Protein AF-A0AAU8N987-F1 (afdb_monomer_lite)

Foldseek 3Di:
DPDDFDDDCCVQQPPPDLQSVLLVVLVVLLVVLVVLVVVQVVQDPDVVSCLQPVLLSVLVLLLSLLVLLVSLVVSVVDPNSVVLLVVDPPVLVVLSVVSVLCPCPHVVVLLSQLSVLSNVCNPDPADPPDPLLVVLCVVCVPPDWDDDPPDPDGRVVSSSSSSSNVVSNDDPVQVPVPDDDVPVVSVVVSVVSSVSSSVSSVVSSVVSCVVPGD

Sequence (214 aa):
MMDYALIRMNEVFPHDSDVAKWIVGLAIVHNDFVFLKRKLFKTSDDISDWIFETTSVLKILTASLREAIFYLEESEKLEEVRIYINSLPQYMIQKYEILKQLFRSGEKAELLQRLSNTRNITYHYTKPQRKELSEALEASSNEVLAYEENNQKFFFAEHIKNTILLRSLFSPNELKLEKELPIEELIMSIRESIEILIDFSSEVSKHYLKAFCK

Structure (mmCIF, N/CA/C/O backbone):
data_AF-A0AAU8N987-F1
#
_entry.id   AF-A0AAU8N987-F1
#
loop_
_atom_site.group_PDB
_atom_site.id
_atom_site.type_symbol
_atom_site.label_atom_id
_atom_site.label_alt_id
_atom_site.label_comp_id
_atom_site.label_asym_id
_atom_site.label_entity_id
_atom_site.label_seq_id
_atom_site.pdbx_PDB_ins_code
_atom_site.Cartn_x
_atom_site.Cartn_y
_atom_site.Cartn_z
_atom_site.occupancy
_atom_site.B_iso_or_equiv
_atom_site.auth_seq_id
_atom_site.auth_comp_id
_atom_site.auth_asym_id
_atom_site.auth_atom_id
_atom_site.pdbx_PDB_model_num
ATOM 1 N N . MET A 1 1 ? 5.421 -15.734 27.621 1.00 39.84 1 MET A N 1
ATOM 2 C CA . MET A 1 1 ? 4.143 -16.473 27.604 1.00 39.84 1 MET A CA 1
ATOM 3 C C . MET A 1 1 ? 3.246 -15.747 26.619 1.00 39.84 1 MET A C 1
ATOM 5 O O . MET A 1 1 ? 3.135 -14.538 26.748 1.00 39.84 1 MET A O 1
ATOM 9 N N . M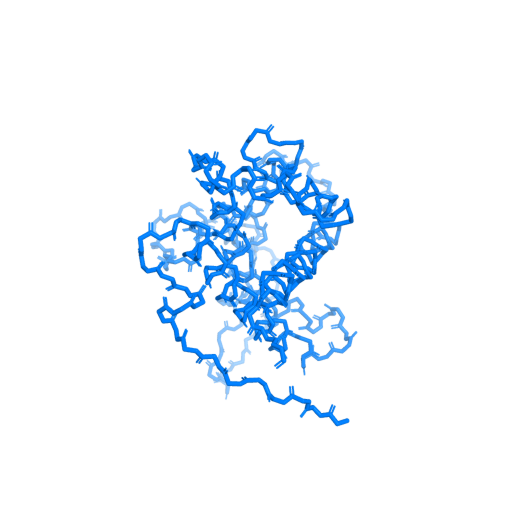ET A 1 2 ? 2.747 -16.414 25.574 1.00 45.31 2 MET A N 1
ATOM 10 C CA . MET A 1 2 ? 1.701 -15.825 24.728 1.00 45.31 2 MET A CA 1
ATOM 11 C C . MET A 1 2 ? 0.373 -16.101 25.421 1.00 45.31 2 MET A C 1
ATOM 13 O O . MET A 1 2 ? -0.059 -17.251 25.459 1.00 45.31 2 MET A O 1
ATOM 17 N N . ASP A 1 3 ? -0.221 -15.059 25.990 1.00 64.00 3 ASP A N 1
ATOM 18 C CA . ASP A 1 3 ? -1.569 -15.122 26.539 1.00 64.00 3 ASP A CA 1
ATOM 19 C C . ASP A 1 3 ? -2.545 -15.098 25.361 1.00 64.00 3 ASP A C 1
ATOM 21 O O . ASP A 1 3 ? -2.652 -14.115 24.624 1.00 64.00 3 ASP A O 1
ATOM 25 N N . TYR A 1 4 ? -3.190 -16.235 25.116 1.00 72.06 4 TYR A N 1
ATOM 26 C CA . TYR A 1 4 ? -4.226 -16.349 24.100 1.00 72.06 4 TYR A CA 1
ATOM 27 C C . TYR A 1 4 ? -5.549 -15.868 24.696 1.00 72.06 4 TYR A C 1
ATOM 29 O O . TYR A 1 4 ? -5.981 -16.381 25.726 1.00 72.06 4 TYR A O 1
ATOM 37 N N . ALA A 1 5 ? -6.209 -14.924 24.028 1.00 78.56 5 ALA A N 1
ATOM 38 C CA . ALA A 1 5 ? -7.578 -14.529 24.340 1.00 78.56 5 ALA A CA 1
ATOM 39 C C . ALA A 1 5 ? -8.537 -15.183 23.339 1.00 78.56 5 ALA A C 1
ATOM 41 O O . ALA A 1 5 ? -8.297 -15.162 22.129 1.00 78.56 5 ALA A O 1
ATOM 42 N N . LEU A 1 6 ? -9.624 -15.770 23.839 1.00 83.12 6 LEU A N 1
ATOM 43 C CA . LEU A 1 6 ? -10.700 -16.281 22.994 1.00 83.12 6 LEU A CA 1
ATOM 44 C C . LEU A 1 6 ? -11.692 -15.150 22.726 1.00 83.12 6 LEU A C 1
ATOM 46 O O . LEU A 1 6 ? -12.250 -14.583 23.660 1.00 83.12 6 LEU A O 1
ATOM 50 N N . ILE A 1 7 ? -11.924 -14.854 21.450 1.00 87.44 7 ILE A N 1
ATOM 51 C CA . ILE A 1 7 ? -12.888 -13.842 21.011 1.00 87.44 7 ILE A CA 1
ATOM 52 C C . ILE A 1 7 ? -14.009 -14.489 20.201 1.00 87.44 7 ILE A C 1
ATOM 54 O O . ILE A 1 7 ? -13.778 -15.434 19.442 1.00 87.44 7 ILE A O 1
ATOM 58 N N . ARG A 1 8 ? -15.232 -13.963 20.318 1.00 88.69 8 ARG A N 1
ATOM 59 C CA . ARG A 1 8 ? -16.336 -14.321 19.422 1.00 88.69 8 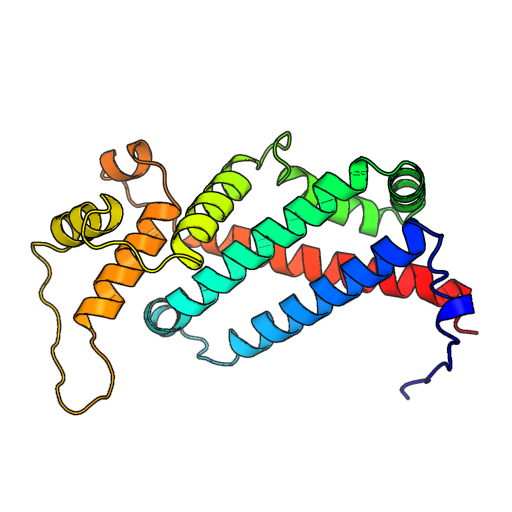ARG A CA 1
ATOM 60 C C . ARG A 1 8 ? -16.431 -13.292 18.300 1.00 88.69 8 ARG A C 1
ATOM 62 O O . ARG A 1 8 ? -16.618 -12.109 18.561 1.00 88.69 8 ARG A O 1
ATOM 69 N N . MET A 1 9 ? -16.371 -13.752 17.048 1.00 91.38 9 MET A N 1
ATOM 70 C CA . MET A 1 9 ? -16.331 -12.867 15.874 1.00 91.38 9 MET A CA 1
ATOM 71 C C . MET A 1 9 ? -17.459 -11.835 15.845 1.00 91.38 9 MET A C 1
ATOM 73 O O . MET A 1 9 ? -17.176 -10.674 15.630 1.00 91.38 9 MET A O 1
ATOM 77 N N . ASN A 1 10 ? -18.711 -12.214 16.112 1.00 90.81 10 ASN A N 1
ATOM 78 C CA . ASN A 1 10 ? -19.823 -11.255 16.076 1.00 90.81 10 ASN A CA 1
ATOM 79 C C . ASN A 1 10 ? -19.835 -10.272 17.264 1.00 90.81 10 ASN A C 1
ATOM 81 O O . ASN A 1 10 ? -20.468 -9.230 17.176 1.00 90.81 10 ASN A O 1
ATOM 85 N N . GLU A 1 11 ? -19.175 -10.604 18.377 1.00 91.25 11 GLU A N 1
ATOM 86 C CA . GLU A 1 11 ? -19.078 -9.705 19.539 1.00 91.25 11 GLU A CA 1
ATOM 87 C C . GLU A 1 11 ? -18.005 -8.636 19.324 1.00 91.25 11 GLU A C 1
ATOM 89 O O . GLU A 1 11 ? -18.165 -7.502 19.761 1.00 91.25 11 GLU A O 1
ATOM 94 N N . VAL A 1 12 ? -16.920 -9.003 18.640 1.00 93.62 12 VAL A N 1
ATOM 95 C CA . VAL A 1 12 ? -15.779 -8.117 18.392 1.00 93.62 12 VAL A CA 1
ATOM 96 C C . VAL A 1 12 ? -15.876 -7.424 17.039 1.00 93.62 12 VAL A C 1
ATOM 98 O O . VAL A 1 12 ? -15.512 -6.266 16.921 1.00 93.62 12 VAL A O 1
ATOM 101 N N . PHE A 1 13 ? -16.376 -8.112 16.017 1.00 95.94 13 PHE A N 1
ATOM 102 C CA . PHE A 1 13 ? -16.481 -7.626 14.644 1.00 95.94 13 PHE A CA 1
ATOM 103 C C . PHE A 1 13 ? -17.914 -7.774 14.109 1.00 95.94 13 PHE A C 1
ATOM 105 O O . PHE A 1 13 ? -18.168 -8.597 13.221 1.00 95.94 13 PHE A O 1
ATOM 112 N N . PRO A 1 14 ? -18.880 -7.020 14.658 1.00 95.50 14 PRO A N 1
ATOM 113 C CA . PRO A 1 14 ? -20.252 -7.055 14.174 1.00 95.50 14 PRO A CA 1
ATOM 114 C C . PRO A 1 14 ? -20.321 -6.561 12.719 1.00 95.50 14 PRO A C 1
ATOM 116 O O . PRO A 1 14 ? -19.704 -5.564 12.342 1.00 95.50 14 PRO A O 1
ATOM 119 N N . HIS A 1 15 ? -21.048 -7.301 11.879 1.00 93.94 15 HIS A N 1
ATOM 120 C CA . HIS A 1 15 ? -21.071 -7.117 10.421 1.00 93.94 15 HIS A CA 1
ATOM 121 C C . HIS A 1 15 ? -21.727 -5.809 9.949 1.00 93.94 15 HIS A C 1
ATOM 123 O O . HIS A 1 15 ? -21.606 -5.458 8.778 1.00 93.94 15 HIS A O 1
ATOM 129 N N . ASP A 1 16 ? -22.443 -5.111 10.820 1.00 95.19 16 ASP A N 1
ATOM 130 C CA . ASP A 1 16 ? -23.092 -3.825 10.581 1.00 95.19 16 ASP A CA 1
ATOM 131 C C . ASP A 1 16 ? -22.219 -2.632 11.000 1.00 95.19 16 ASP A C 1
ATOM 133 O O . ASP A 1 16 ? -22.478 -1.523 10.549 1.00 95.19 16 ASP A O 1
ATOM 137 N N . SER A 1 17 ? -21.134 -2.850 11.753 1.00 97.19 17 SER A N 1
ATOM 138 C CA . SER A 1 17 ? -20.199 -1.787 12.142 1.00 97.19 17 SER A CA 1
ATOM 139 C C . SER A 1 17 ? -19.152 -1.520 11.062 1.00 97.19 17 SER A C 1
ATOM 141 O O . SER A 1 17 ? -18.372 -2.402 10.688 1.00 97.19 17 SER A O 1
ATOM 143 N N . ASP A 1 18 ? -19.077 -0.274 10.596 1.00 97.50 18 ASP A N 1
ATOM 144 C CA . ASP A 1 18 ? -18.078 0.131 9.606 1.00 97.50 18 ASP A CA 1
ATOM 145 C C . ASP A 1 18 ? -16.667 0.167 10.198 1.00 97.50 18 ASP A C 1
ATOM 147 O O . ASP A 1 18 ? -15.718 -0.268 9.544 1.00 97.50 18 ASP A O 1
ATOM 151 N N . VAL A 1 19 ? -16.527 0.563 11.468 1.00 97.81 19 VAL A N 1
ATOM 152 C CA . VAL A 1 19 ? -15.250 0.471 12.197 1.00 97.81 19 VAL A CA 1
ATOM 153 C C . VAL A 1 19 ? -14.784 -0.982 12.292 1.00 97.81 19 VAL A C 1
ATOM 155 O O . VAL A 1 19 ? -13.626 -1.264 11.998 1.00 97.81 19 VAL A O 1
ATOM 158 N N . ALA A 1 20 ? -15.662 -1.930 12.634 1.00 97.19 20 ALA A N 1
ATOM 159 C CA . ALA A 1 20 ? -15.288 -3.343 12.708 1.00 97.19 20 ALA A CA 1
ATOM 160 C C . ALA A 1 20 ? -14.787 -3.890 11.363 1.00 97.19 20 ALA A C 1
ATOM 162 O O . ALA A 1 20 ? -13.721 -4.511 11.305 1.00 97.19 20 ALA A O 1
ATOM 163 N N . LYS A 1 21 ? -15.520 -3.628 10.270 1.00 97.31 21 LYS A N 1
ATOM 164 C CA . LYS A 1 21 ? -15.093 -3.997 8.908 1.00 97.31 21 LYS A CA 1
ATOM 165 C C . LYS A 1 21 ? -13.750 -3.360 8.570 1.00 97.31 21 LYS A C 1
ATOM 167 O O . LYS A 1 21 ? -12.886 -4.025 8.000 1.00 97.31 21 LYS A O 1
ATOM 172 N N . TRP A 1 22 ? -13.571 -2.096 8.952 1.00 98.12 22 TRP A N 1
ATOM 173 C CA . TRP A 1 22 ? -12.348 -1.358 8.689 1.00 98.12 22 TRP A CA 1
ATOM 174 C C . TRP A 1 22 ? -11.132 -1.973 9.395 1.00 98.12 22 TRP A C 1
ATOM 176 O O . TRP A 1 22 ? -10.098 -2.184 8.758 1.00 98.12 22 TRP A O 1
ATOM 186 N N . ILE A 1 23 ? -11.276 -2.349 10.671 1.00 97.94 23 ILE A N 1
ATOM 187 C CA . ILE A 1 23 ? -10.241 -3.054 11.443 1.00 97.94 23 ILE A CA 1
ATOM 188 C C . ILE A 1 23 ? -9.897 -4.402 10.805 1.00 97.94 23 ILE A C 1
ATOM 190 O O . ILE A 1 23 ? -8.720 -4.730 10.660 1.00 97.94 23 ILE A O 1
ATOM 194 N N . VAL A 1 24 ? -10.900 -5.178 10.382 1.00 97.12 24 VAL A N 1
ATOM 195 C CA . VAL A 1 24 ? -10.664 -6.451 9.681 1.00 97.12 24 VAL A CA 1
ATOM 196 C C . VAL A 1 24 ? -9.903 -6.219 8.373 1.00 97.12 24 VAL A C 1
ATOM 198 O O . VAL A 1 24 ? -8.944 -6.938 8.094 1.00 97.12 24 VAL A O 1
ATOM 201 N N . GLY A 1 25 ? -10.269 -5.198 7.596 1.00 97.06 25 GLY A N 1
ATOM 202 C CA . GLY A 1 25 ? -9.549 -4.843 6.373 1.00 97.06 25 GLY A CA 1
ATOM 203 C C . GLY A 1 25 ? -8.095 -4.437 6.635 1.00 97.06 25 GLY A C 1
ATOM 204 O O . GLY A 1 25 ? -7.202 -4.914 5.937 1.00 97.06 25 GLY A O 1
ATOM 205 N N . LEU A 1 26 ? -7.821 -3.661 7.691 1.00 97.62 26 LEU A N 1
ATOM 206 C CA . LEU A 1 26 ? -6.447 -3.363 8.118 1.00 97.62 26 LEU A CA 1
ATOM 207 C C . LEU A 1 26 ? -5.673 -4.625 8.514 1.00 97.62 26 LEU A C 1
ATOM 209 O O . LEU A 1 26 ? -4.501 -4.760 8.170 1.00 97.62 26 LEU A O 1
ATOM 213 N N . ALA A 1 27 ? -6.307 -5.569 9.210 1.00 96.69 27 ALA A N 1
ATOM 214 C CA . ALA A 1 27 ? -5.668 -6.828 9.583 1.00 96.69 27 ALA A CA 1
ATOM 215 C C . ALA A 1 27 ? -5.329 -7.699 8.356 1.00 96.69 27 ALA A C 1
ATOM 217 O O . ALA A 1 27 ? -4.277 -8.344 8.335 1.00 96.69 27 ALA A O 1
ATOM 218 N N . ILE A 1 28 ? -6.179 -7.691 7.321 1.00 96.12 28 ILE A N 1
ATOM 219 C CA . ILE A 1 28 ? -5.896 -8.338 6.029 1.00 96.12 28 ILE A CA 1
ATOM 220 C C . ILE A 1 28 ? -4.685 -7.674 5.368 1.00 96.12 28 ILE A C 1
ATOM 222 O O . ILE A 1 28 ? -3.707 -8.363 5.080 1.00 96.12 28 ILE A O 1
ATOM 226 N N . VAL A 1 29 ? -4.705 -6.342 5.224 1.00 94.19 29 VAL A N 1
ATOM 227 C CA . VAL A 1 29 ? -3.585 -5.558 4.673 1.00 94.19 29 VAL A CA 1
ATOM 228 C C . VAL A 1 29 ? -2.288 -5.877 5.419 1.00 94.19 29 VAL A C 1
ATOM 230 O O . VAL A 1 29 ? -1.285 -6.228 4.801 1.00 94.19 29 VAL A O 1
ATOM 233 N N . HIS A 1 30 ? -2.306 -5.834 6.752 1.00 96.06 30 HIS A N 1
ATOM 234 C CA . HIS A 1 30 ? -1.159 -6.188 7.583 1.00 96.06 30 HIS A CA 1
ATOM 235 C C . HIS A 1 30 ? -0.604 -7.576 7.240 1.00 96.06 30 HIS A C 1
ATOM 237 O O . HIS A 1 30 ? 0.600 -7.726 7.025 1.00 96.06 30 HIS A O 1
ATOM 243 N N . ASN A 1 31 ? -1.462 -8.598 7.196 1.00 93.94 31 ASN A N 1
ATOM 244 C CA . ASN A 1 31 ? -1.027 -9.972 6.956 1.00 93.94 31 ASN A CA 1
ATOM 245 C C . ASN A 1 31 ? -0.424 -10.145 5.561 1.00 93.94 31 ASN A C 1
ATOM 247 O O . ASN A 1 31 ? 0.625 -10.786 5.439 1.00 93.94 31 ASN A O 1
ATOM 251 N N . ASP A 1 32 ? -1.027 -9.528 4.546 1.00 91.31 32 ASP A N 1
ATOM 252 C CA . ASP A 1 32 ? -0.507 -9.534 3.181 1.00 91.31 32 ASP A CA 1
ATOM 253 C C . ASP A 1 32 ? 0.889 -8.910 3.133 1.00 91.31 32 ASP A C 1
ATOM 255 O O . ASP A 1 32 ? 1.832 -9.521 2.622 1.00 91.31 32 ASP A O 1
ATOM 259 N N . PHE A 1 33 ? 1.075 -7.737 3.742 1.00 90.81 33 PHE A N 1
ATOM 260 C CA . PHE A 1 33 ? 2.375 -7.070 3.747 1.00 90.81 33 PHE A CA 1
ATOM 261 C C . PHE A 1 33 ? 3.424 -7.781 4.593 1.00 90.81 33 PHE A C 1
ATOM 263 O O . PHE A 1 33 ? 4.576 -7.848 4.174 1.00 90.81 33 PHE A O 1
ATOM 270 N N . VAL A 1 34 ? 3.068 -8.369 5.737 1.00 90.38 34 VAL A N 1
ATOM 271 C CA . VAL A 1 34 ? 4.003 -9.194 6.520 1.00 90.38 34 VAL A CA 1
ATOM 272 C C . VAL A 1 34 ? 4.436 -10.425 5.724 1.00 90.38 34 VAL A C 1
ATOM 274 O O . VAL A 1 34 ? 5.613 -10.797 5.756 1.00 90.38 34 VAL A O 1
ATOM 277 N N . PHE A 1 35 ? 3.517 -11.057 4.993 1.00 85.88 35 PHE A N 1
ATOM 278 C CA . PHE A 1 35 ? 3.838 -12.193 4.136 1.00 85.88 35 PHE A CA 1
ATOM 279 C C . PHE A 1 35 ? 4.758 -11.787 2.979 1.00 85.88 35 PHE A C 1
ATOM 281 O O . PHE A 1 35 ? 5.811 -12.403 2.797 1.00 85.88 35 PHE A O 1
ATOM 288 N N . LEU A 1 36 ? 4.405 -10.727 2.246 1.00 80.31 36 LEU A N 1
ATOM 289 C CA . LEU A 1 36 ? 5.208 -10.195 1.143 1.00 80.31 36 LEU A CA 1
ATOM 290 C C . LEU A 1 36 ? 6.597 -9.770 1.634 1.00 80.31 36 LEU A C 1
ATOM 292 O O . LEU A 1 36 ? 7.599 -10.210 1.073 1.00 80.31 36 LEU A O 1
ATOM 296 N N . LYS A 1 37 ? 6.668 -9.030 2.751 1.00 78.62 37 LYS A N 1
ATOM 297 C CA . LYS A 1 37 ? 7.909 -8.641 3.441 1.00 78.62 37 LYS A CA 1
ATOM 298 C C . LYS A 1 37 ? 8.806 -9.856 3.698 1.00 78.62 37 LYS A C 1
ATOM 300 O O . LYS A 1 37 ? 9.972 -9.862 3.321 1.00 78.62 37 LYS A O 1
ATOM 305 N N . ARG A 1 38 ? 8.271 -10.930 4.282 1.00 76.62 38 ARG A N 1
ATOM 306 C CA . ARG A 1 38 ? 9.044 -12.155 4.572 1.00 76.62 38 ARG A CA 1
ATOM 307 C C . ARG A 1 38 ? 9.536 -12.888 3.326 1.00 76.62 38 ARG A C 1
ATOM 309 O O . ARG A 1 38 ? 10.544 -13.585 3.407 1.00 76.62 38 ARG A O 1
ATOM 316 N N . LYS A 1 39 ? 8.811 -12.792 2.212 1.00 68.31 39 LYS A N 1
ATOM 317 C CA . LYS A 1 39 ? 9.224 -13.379 0.931 1.00 68.31 39 LYS A CA 1
ATOM 318 C C . LYS A 1 39 ? 10.333 -12.567 0.256 1.00 68.31 39 LYS A C 1
ATOM 320 O O . LYS A 1 39 ? 11.143 -13.175 -0.424 1.00 68.31 39 LYS A O 1
ATOM 325 N N . LEU A 1 40 ? 10.396 -11.258 0.504 1.00 63.91 40 LEU A N 1
ATOM 326 C CA . LEU A 1 40 ? 11.423 -10.340 -0.010 1.00 63.91 40 LEU A CA 1
ATOM 327 C C . LEU A 1 40 ? 12.752 -10.435 0.735 1.00 63.91 40 LEU A C 1
ATOM 329 O O . LEU A 1 40 ? 13.793 -10.639 0.129 1.00 63.91 40 LEU A O 1
ATOM 333 N N . PHE A 1 41 ? 12.715 -10.331 2.064 1.00 58.25 41 PHE A N 1
ATOM 334 C CA . PHE A 1 41 ? 13.925 -10.274 2.895 1.00 58.25 41 PHE A CA 1
ATOM 335 C C . PHE A 1 41 ? 14.551 -11.655 3.170 1.00 58.25 41 PHE A C 1
ATOM 337 O O . PHE A 1 41 ? 15.439 -11.776 4.006 1.00 58.25 41 PHE A O 1
ATOM 344 N N . LYS A 1 42 ? 14.075 -12.720 2.508 1.00 52.84 42 LYS A N 1
ATOM 345 C CA . LYS A 1 42 ? 14.711 -14.051 2.532 1.00 52.84 42 LYS A CA 1
ATOM 346 C C . LYS A 1 42 ? 15.689 -14.276 1.375 1.00 52.84 42 LYS A C 1
ATOM 348 O O . LYS A 1 42 ? 16.372 -15.296 1.368 1.00 52.84 42 LYS A O 1
ATOM 353 N N . THR A 1 43 ? 15.757 -13.348 0.429 1.00 48.72 43 THR A N 1
ATOM 354 C CA . THR A 1 43 ? 16.634 -13.388 -0.743 1.00 48.72 43 THR A CA 1
ATOM 355 C C . THR A 1 43 ? 17.698 -12.309 -0.582 1.00 48.72 43 THR A C 1
ATOM 357 O O . THR A 1 43 ? 17.436 -11.165 -0.918 1.00 48.72 43 THR A O 1
ATOM 360 N N . SER A 1 44 ? 18.859 -12.706 -0.044 1.00 47.03 44 SER A N 1
ATOM 361 C CA . SER A 1 44 ? 20.141 -11.973 -0.033 1.00 47.03 44 SER A CA 1
ATOM 362 C C . SER A 1 44 ? 20.183 -10.604 0.685 1.00 47.03 44 SER A C 1
ATOM 364 O O . SER A 1 44 ? 19.281 -9.779 0.567 1.00 47.03 44 SER A O 1
ATOM 366 N N . ASP A 1 45 ? 21.270 -10.353 1.426 1.00 50.19 45 ASP A N 1
ATOM 367 C CA . ASP A 1 45 ? 21.610 -9.029 1.985 1.00 50.19 45 ASP A CA 1
ATOM 368 C C . ASP A 1 45 ? 22.244 -8.098 0.924 1.00 50.19 45 ASP A C 1
ATOM 370 O O . ASP A 1 45 ? 22.564 -6.945 1.216 1.00 50.19 45 ASP A O 1
ATOM 374 N N . ASP A 1 46 ? 22.432 -8.585 -0.309 1.00 49.94 46 ASP A N 1
ATOM 375 C CA . ASP A 1 46 ? 23.020 -7.836 -1.416 1.00 49.94 46 ASP A CA 1
ATOM 376 C C . ASP A 1 46 ? 21.933 -7.164 -2.281 1.00 49.94 46 ASP A C 1
ATOM 378 O O . ASP A 1 46 ? 21.073 -7.814 -2.883 1.00 49.94 46 ASP A O 1
ATOM 382 N N . ILE A 1 47 ? 21.986 -5.830 -2.363 1.00 47.69 47 ILE A N 1
ATOM 383 C CA . ILE A 1 47 ? 21.089 -4.989 -3.179 1.00 47.69 47 ILE A CA 1
ATOM 384 C C . ILE A 1 47 ? 21.165 -5.357 -4.674 1.00 47.69 47 ILE A C 1
ATOM 386 O O . ILE A 1 47 ? 20.211 -5.129 -5.422 1.00 47.69 47 ILE A O 1
ATOM 390 N N . SER A 1 48 ? 22.274 -5.942 -5.132 1.00 41.69 48 SER A N 1
ATOM 391 C CA . SER A 1 48 ? 22.441 -6.339 -6.534 1.00 41.69 48 SER A CA 1
ATOM 392 C C . SER A 1 48 ? 21.634 -7.594 -6.909 1.00 41.69 48 SER A C 1
ATOM 394 O O . SER A 1 48 ? 20.979 -7.601 -7.955 1.00 41.69 48 SER A O 1
ATOM 396 N N . ASP A 1 49 ? 21.564 -8.596 -6.022 1.00 46.56 49 ASP A N 1
ATOM 397 C CA . ASP A 1 49 ? 20.685 -9.773 -6.163 1.00 46.56 49 ASP A CA 1
ATOM 398 C C . ASP A 1 49 ? 19.208 -9.379 -6.094 1.00 46.56 49 ASP A C 1
ATOM 400 O O . ASP A 1 49 ? 18.339 -9.999 -6.723 1.00 46.56 49 ASP A O 1
ATOM 404 N N . TRP A 1 50 ? 18.917 -8.298 -5.363 1.00 46.94 50 TRP A N 1
ATOM 405 C CA . TRP A 1 50 ? 17.581 -7.746 -5.328 1.00 46.94 50 TRP A CA 1
ATOM 406 C C . TRP A 1 50 ? 17.133 -7.346 -6.736 1.00 46.94 50 TRP A C 1
ATOM 408 O O . TRP A 1 50 ? 16.101 -7.812 -7.193 1.00 46.94 50 TRP A O 1
ATOM 418 N N . ILE A 1 51 ? 17.885 -6.564 -7.499 1.00 47.56 51 ILE A N 1
ATOM 419 C CA . ILE A 1 51 ? 17.373 -5.965 -8.748 1.00 47.56 51 ILE A CA 1
ATOM 420 C C . ILE A 1 51 ? 16.870 -7.009 -9.781 1.00 47.56 51 ILE A C 1
ATOM 422 O O . ILE A 1 51 ? 15.864 -6.763 -10.464 1.00 47.56 51 ILE A O 1
ATOM 426 N N . PHE A 1 52 ? 17.479 -8.202 -9.842 1.00 48.66 52 PHE A N 1
ATOM 427 C CA . PHE A 1 52 ? 17.119 -9.253 -10.806 1.00 48.66 52 PHE A CA 1
ATOM 428 C C . PHE A 1 52 ? 15.922 -10.133 -10.395 1.00 48.66 52 PHE A C 1
ATOM 430 O O . PHE A 1 52 ? 15.021 -10.330 -11.213 1.00 48.66 52 PHE A O 1
ATOM 437 N N . GLU A 1 53 ? 15.843 -10.625 -9.151 1.00 53.59 53 GLU A N 1
ATOM 438 C CA . GLU A 1 53 ? 14.691 -11.432 -8.686 1.00 53.59 53 GLU A CA 1
ATOM 439 C C . GLU A 1 53 ? 13.572 -10.579 -8.050 1.00 53.59 53 GLU A C 1
ATOM 441 O O . GLU A 1 53 ? 12.386 -10.927 -8.099 1.00 53.59 53 GLU A O 1
ATOM 446 N N . THR A 1 54 ? 13.915 -9.402 -7.524 1.00 60.75 54 THR A N 1
ATOM 447 C CA . THR A 1 54 ? 13.003 -8.501 -6.795 1.00 60.75 54 THR A CA 1
ATOM 448 C C . THR A 1 54 ? 12.119 -7.702 -7.718 1.00 60.75 54 THR A C 1
ATOM 450 O O . THR A 1 54 ? 11.100 -7.218 -7.265 1.00 60.75 54 THR A O 1
ATOM 453 N N . THR A 1 55 ? 12.384 -7.587 -9.014 1.00 67.25 55 THR A N 1
ATOM 454 C CA . THR A 1 55 ? 11.515 -6.818 -9.925 1.00 67.25 55 THR A CA 1
ATOM 455 C C . THR A 1 55 ? 10.092 -7.384 -9.964 1.00 67.25 55 THR A C 1
ATOM 457 O O . THR A 1 55 ? 9.124 -6.634 -9.864 1.00 67.25 55 THR A O 1
ATOM 460 N N . SER A 1 56 ? 9.926 -8.712 -9.998 1.00 69.50 56 SER A N 1
ATOM 461 C CA . SER A 1 56 ? 8.598 -9.344 -9.894 1.00 69.50 56 SER A CA 1
ATOM 462 C C . SER A 1 56 ? 7.932 -9.089 -8.538 1.00 69.50 56 SER A C 1
ATOM 464 O O . SER A 1 56 ? 6.708 -8.993 -8.456 1.00 69.50 56 SER A O 1
ATOM 466 N N . VAL A 1 57 ? 8.721 -8.961 -7.474 1.00 73.69 57 VAL A N 1
ATOM 467 C CA . VAL A 1 57 ? 8.204 -8.785 -6.118 1.00 73.69 57 VAL A CA 1
ATOM 468 C C . VAL A 1 57 ? 7.924 -7.315 -5.805 1.00 73.69 57 VAL A C 1
ATOM 470 O O . VAL A 1 57 ? 6.864 -7.006 -5.280 1.00 73.69 57 VAL A O 1
ATOM 473 N N . LEU A 1 58 ? 8.788 -6.394 -6.226 1.00 76.38 58 LEU A N 1
ATOM 474 C CA . LEU A 1 58 ? 8.594 -4.945 -6.262 1.00 76.38 58 LEU A CA 1
ATOM 475 C C . LEU A 1 58 ? 7.332 -4.601 -7.047 1.00 76.38 58 LEU A C 1
ATOM 477 O O . LEU A 1 58 ? 6.526 -3.792 -6.603 1.00 76.38 58 LEU A O 1
ATOM 481 N N . LYS A 1 59 ? 7.111 -5.266 -8.183 1.00 79.75 59 LYS A N 1
ATOM 482 C CA . LYS A 1 59 ? 5.885 -5.152 -8.976 1.00 79.75 59 LYS A CA 1
ATOM 483 C C . LYS A 1 59 ? 4.627 -5.507 -8.169 1.00 79.75 59 LYS A C 1
ATOM 485 O O . LYS A 1 59 ? 3.622 -4.805 -8.268 1.00 79.75 59 LYS A O 1
ATOM 490 N N . ILE A 1 60 ? 4.675 -6.576 -7.370 1.00 82.38 60 ILE A N 1
ATOM 491 C CA . ILE A 1 60 ? 3.569 -6.974 -6.483 1.00 82.38 60 ILE A CA 1
ATOM 492 C C . ILE A 1 60 ? 3.437 -5.985 -5.324 1.00 82.38 60 ILE A C 1
ATOM 494 O O . ILE A 1 60 ? 2.347 -5.484 -5.087 1.00 82.38 60 ILE A O 1
ATOM 498 N N . LEU A 1 61 ? 4.534 -5.646 -4.647 1.00 84.38 61 LEU A N 1
ATOM 499 C CA . LEU A 1 61 ? 4.551 -4.711 -3.524 1.00 84.38 61 LEU A CA 1
ATOM 500 C C . LEU A 1 61 ? 3.980 -3.349 -3.883 1.00 84.38 61 LEU A C 1
ATOM 502 O O . LEU A 1 61 ? 3.166 -2.816 -3.143 1.00 84.38 61 LEU A O 1
ATOM 506 N N . THR A 1 62 ? 4.418 -2.779 -5.002 1.00 87.12 62 THR A N 1
ATOM 507 C CA . THR A 1 62 ? 3.973 -1.458 -5.452 1.00 87.12 62 THR A CA 1
ATOM 508 C C . THR A 1 62 ? 2.488 -1.472 -5.791 1.00 87.12 62 THR A C 1
ATOM 510 O O . THR A 1 62 ? 1.760 -0.563 -5.393 1.00 87.12 62 THR A O 1
ATOM 513 N N . ALA A 1 63 ? 2.013 -2.533 -6.449 1.00 87.75 63 ALA A N 1
ATOM 514 C CA . ALA A 1 63 ? 0.595 -2.724 -6.712 1.00 87.75 63 ALA A CA 1
ATOM 515 C C . ALA A 1 63 ? -0.211 -2.889 -5.413 1.00 87.75 63 ALA A C 1
ATOM 517 O O . ALA A 1 63 ? -1.221 -2.212 -5.241 1.00 87.75 63 ALA A O 1
ATOM 518 N N . SER A 1 64 ? 0.245 -3.729 -4.482 1.00 90.31 64 SER A N 1
ATOM 519 C CA . SER A 1 64 ? -0.402 -3.921 -3.181 1.00 90.31 64 SER A CA 1
ATOM 520 C C . SER A 1 64 ? -0.404 -2.639 -2.349 1.00 90.31 64 SER A C 1
ATOM 522 O O . SER A 1 64 ? -1.407 -2.333 -1.711 1.00 90.31 64 SER A O 1
ATOM 524 N N . LEU A 1 65 ? 0.687 -1.862 -2.369 1.00 93.75 65 LEU A N 1
ATOM 525 C CA . LEU A 1 65 ? 0.799 -0.606 -1.617 1.00 93.75 65 LEU A CA 1
ATOM 526 C C . LEU A 1 65 ? -0.203 0.404 -2.148 1.00 93.75 65 LEU A C 1
ATOM 528 O O . LEU A 1 65 ? -0.924 1.012 -1.365 1.00 93.75 65 LEU A O 1
ATOM 532 N N . ARG A 1 66 ? -0.325 0.512 -3.472 1.00 94.31 66 ARG A N 1
ATOM 533 C CA . ARG A 1 66 ? -1.358 1.333 -4.101 1.00 94.31 66 ARG A CA 1
ATOM 534 C C . ARG A 1 66 ? -2.757 0.956 -3.625 1.00 94.31 66 ARG A C 1
ATOM 536 O O . ARG A 1 66 ? -3.525 1.850 -3.290 1.00 94.31 66 ARG A O 1
ATOM 543 N N . GLU A 1 67 ? -3.106 -0.332 -3.626 1.00 94.31 67 GLU A N 1
ATOM 544 C CA . GLU A 1 67 ? -4.442 -0.771 -3.195 1.00 94.31 67 GLU A CA 1
ATOM 545 C C . GLU A 1 67 ? -4.679 -0.504 -1.702 1.00 94.31 67 GLU A C 1
ATOM 547 O O . GLU A 1 67 ? -5.765 -0.071 -1.331 1.00 94.31 67 GLU A O 1
ATOM 552 N N . ALA A 1 68 ? -3.666 -0.678 -0.851 1.00 96.56 68 ALA A N 1
ATOM 553 C CA . ALA A 1 68 ? -3.788 -0.391 0.575 1.00 96.56 68 ALA A CA 1
ATOM 554 C C . ALA A 1 68 ? -3.925 1.109 0.877 1.00 96.56 68 ALA A C 1
ATOM 556 O O . ALA A 1 68 ? -4.762 1.492 1.691 1.00 96.56 68 ALA A O 1
ATOM 557 N N . ILE A 1 69 ? -3.163 1.972 0.195 1.00 97.44 69 ILE A N 1
ATOM 558 C CA . ILE A 1 69 ? -3.332 3.428 0.307 1.00 97.44 69 ILE A CA 1
ATOM 559 C C . ILE A 1 69 ? -4.712 3.846 -0.201 1.00 97.44 69 ILE A C 1
ATOM 561 O O . ILE A 1 69 ? -5.381 4.646 0.446 1.00 97.44 69 ILE A O 1
ATOM 565 N N . PHE A 1 70 ? -5.175 3.268 -1.312 1.00 95.50 70 PHE A N 1
ATOM 566 C CA . PHE A 1 70 ? -6.516 3.539 -1.822 1.00 95.50 70 PHE A CA 1
ATOM 567 C C . PHE A 1 70 ? -7.609 3.075 -0.848 1.00 95.50 70 PHE A C 1
ATOM 569 O O . PHE A 1 70 ? -8.581 3.789 -0.638 1.00 95.50 70 PHE A O 1
ATOM 576 N N . TYR A 1 71 ? -7.435 1.923 -0.199 1.00 96.75 71 TYR A N 1
ATOM 577 C CA . TYR A 1 71 ? -8.331 1.462 0.860 1.00 96.75 71 TYR A CA 1
ATOM 578 C C . TYR A 1 71 ? -8.408 2.460 2.027 1.00 96.75 71 TYR A C 1
ATOM 580 O O . TYR A 1 71 ? -9.508 2.783 2.475 1.00 96.75 71 TYR A O 1
ATOM 588 N N . LEU A 1 72 ? -7.269 2.991 2.492 1.00 97.38 72 LEU A N 1
ATOM 589 C CA . LEU A 1 72 ? -7.239 4.029 3.531 1.00 97.38 72 LEU A CA 1
ATOM 590 C C . LEU A 1 72 ? -7.927 5.323 3.070 1.00 97.38 72 LEU A C 1
ATOM 592 O O . LEU A 1 72 ? -8.742 5.871 3.805 1.00 97.38 72 LEU A O 1
ATOM 596 N N . GLU A 1 73 ? -7.656 5.776 1.845 1.00 97.25 73 GLU A N 1
ATOM 597 C CA . GLU A 1 73 ? -8.272 6.976 1.263 1.00 97.25 73 GLU A CA 1
ATOM 598 C C . GLU A 1 73 ? -9.798 6.837 1.155 1.00 97.25 73 GLU A C 1
ATOM 600 O O . GLU A 1 73 ? -10.544 7.740 1.527 1.00 97.25 73 GLU A O 1
ATOM 605 N N . GLU A 1 74 ? -10.290 5.691 0.686 1.00 96.44 74 GLU A N 1
ATOM 606 C CA . GLU A 1 74 ? -11.728 5.427 0.582 1.00 96.44 74 GLU A CA 1
ATOM 607 C C . GLU A 1 74 ? -12.393 5.297 1.958 1.00 96.44 74 GLU A C 1
ATOM 609 O O . GLU A 1 74 ? -13.557 5.676 2.116 1.00 96.44 74 GLU A O 1
ATOM 614 N N . SER A 1 75 ? -11.650 4.834 2.966 1.00 95.56 75 SER A N 1
ATOM 615 C CA . SER A 1 75 ? -12.127 4.742 4.350 1.00 95.56 75 SER A CA 1
ATOM 616 C C . SER A 1 75 ? -12.449 6.113 4.951 1.00 95.56 75 SER A C 1
ATOM 618 O O . SER A 1 75 ? -13.364 6.211 5.767 1.00 95.56 75 SER A O 1
ATOM 620 N N . GLU A 1 76 ? -11.797 7.192 4.496 1.00 95.06 76 GLU A N 1
ATOM 621 C CA . GLU A 1 76 ? -12.123 8.564 4.917 1.00 95.06 76 GLU A CA 1
ATOM 622 C C . GLU A 1 76 ? -13.544 8.979 4.531 1.00 95.06 76 GLU A C 1
ATOM 624 O O . GLU A 1 76 ? -14.040 9.971 5.051 1.00 95.06 76 GLU A O 1
ATOM 629 N N . LYS A 1 77 ? -14.236 8.276 3.629 1.00 95.94 77 LYS A N 1
ATOM 630 C CA . LYS A 1 77 ? -15.629 8.604 3.283 1.00 95.94 77 LYS A CA 1
ATOM 631 C C . LYS A 1 77 ? -16.604 8.191 4.386 1.00 95.94 77 LYS A C 1
ATOM 633 O O . LYS A 1 77 ? -17.667 8.800 4.509 1.00 95.94 77 LYS A O 1
ATOM 638 N N . LEU A 1 78 ? -16.225 7.218 5.213 1.00 97.25 78 LEU A N 1
ATOM 639 C CA . LEU A 1 78 ? -17.038 6.683 6.300 1.00 97.25 78 LEU A CA 1
ATOM 640 C C . LEU A 1 78 ? -16.831 7.520 7.567 1.00 97.25 78 LEU A C 1
ATOM 642 O O . LEU A 1 78 ? -15.731 7.597 8.113 1.00 97.25 78 LEU A O 1
ATOM 646 N N . GLU A 1 79 ? -17.895 8.167 8.042 1.00 97.56 79 GLU A N 1
ATOM 647 C CA . GLU A 1 79 ? -17.819 9.078 9.190 1.00 97.56 79 GLU A CA 1
ATOM 648 C C . GLU A 1 79 ? -17.360 8.382 10.472 1.00 97.56 79 GLU A C 1
ATOM 650 O O . GLU A 1 79 ? -16.474 8.891 11.157 1.00 97.56 79 GLU A O 1
ATOM 655 N N . GLU A 1 80 ? -17.898 7.197 10.755 1.00 97.69 80 GLU A N 1
ATOM 656 C CA . GLU A 1 80 ? -17.535 6.418 11.940 1.00 97.69 80 GLU A CA 1
ATOM 657 C C . GLU A 1 80 ? -16.044 6.067 11.961 1.00 97.69 80 GLU A C 1
ATOM 659 O O . GLU A 1 80 ? -15.397 6.151 13.005 1.00 97.69 80 GLU A O 1
ATOM 664 N N . VAL A 1 81 ? -15.477 5.732 10.796 1.00 97.88 81 VAL A N 1
ATOM 665 C CA . VAL A 1 81 ? -14.051 5.415 10.661 1.00 97.88 81 VAL A CA 1
ATOM 666 C C . VAL A 1 81 ? -13.199 6.657 10.904 1.00 97.88 81 VAL A C 1
ATOM 668 O O . VAL A 1 81 ? -12.245 6.586 11.676 1.00 97.88 81 VAL A O 1
ATOM 671 N N . ARG A 1 82 ? -13.567 7.817 10.338 1.00 97.38 82 ARG A N 1
ATOM 672 C CA . ARG A 1 82 ? -12.861 9.082 10.614 1.00 97.38 82 ARG A CA 1
ATOM 673 C C . ARG A 1 82 ? -12.875 9.432 12.102 1.00 97.38 82 ARG A C 1
ATOM 675 O O . ARG A 1 82 ? -11.844 9.802 12.659 1.00 97.38 82 ARG A O 1
ATOM 682 N N . ILE A 1 83 ? -14.036 9.321 12.751 1.00 98.12 83 ILE A N 1
ATOM 683 C CA . ILE A 1 83 ? -14.178 9.580 14.192 1.00 98.12 83 ILE A CA 1
ATOM 684 C C . ILE A 1 83 ? -13.279 8.627 14.983 1.00 98.12 83 ILE A C 1
ATOM 686 O O . ILE A 1 83 ? -12.558 9.066 15.879 1.00 98.12 83 ILE A O 1
ATOM 690 N N . TYR A 1 84 ? -13.281 7.342 14.624 1.00 97.88 84 TYR A N 1
ATOM 691 C CA . TYR A 1 84 ? -12.445 6.346 15.278 1.00 97.88 84 TYR A CA 1
ATOM 692 C C . TYR A 1 84 ? -10.951 6.650 15.122 1.00 97.88 84 TYR A C 1
ATOM 694 O O . TYR A 1 84 ? -10.241 6.664 16.126 1.00 97.88 84 TYR A O 1
ATOM 702 N N . ILE A 1 85 ? -10.483 6.975 13.911 1.00 97.00 85 ILE A N 1
ATOM 703 C CA . ILE A 1 85 ? -9.087 7.363 13.651 1.00 97.00 85 ILE A CA 1
ATOM 704 C C . ILE A 1 85 ? -8.688 8.553 14.530 1.00 97.00 85 ILE A C 1
ATOM 706 O O . ILE A 1 85 ? -7.657 8.503 15.197 1.00 97.00 85 ILE A O 1
ATOM 710 N N . ASN A 1 86 ? -9.535 9.581 14.608 1.00 96.69 86 ASN A N 1
ATOM 711 C CA . ASN A 1 86 ? -9.279 10.769 15.429 1.00 96.69 86 ASN A CA 1
ATOM 712 C C . ASN A 1 86 ? -9.288 10.494 16.944 1.00 96.69 86 ASN A C 1
ATOM 714 O O . ASN A 1 86 ? -8.798 11.316 17.716 1.00 96.69 86 ASN A O 1
ATOM 718 N N . SER A 1 87 ? -9.839 9.358 17.380 1.00 96.81 87 SER A N 1
ATOM 719 C CA . SER A 1 87 ? -9.822 8.921 18.782 1.00 96.81 87 SER A CA 1
ATOM 720 C C . SER A 1 87 ? -8.591 8.086 19.157 1.00 96.81 87 SER A C 1
ATOM 722 O O . SER A 1 87 ? -8.376 7.801 20.337 1.00 96.81 87 SER A O 1
ATOM 724 N N . LEU A 1 88 ? -7.782 7.682 18.170 1.00 97.75 88 LEU A N 1
ATOM 725 C CA . LEU A 1 88 ? -6.599 6.861 18.399 1.00 97.75 88 LEU A CA 1
ATOM 726 C C . LEU A 1 88 ? -5.519 7.626 19.183 1.00 97.75 88 LEU A C 1
ATOM 728 O O . LEU A 1 88 ? -5.467 8.856 19.178 1.00 97.75 88 LEU A O 1
ATOM 732 N N . PRO A 1 89 ? -4.581 6.910 19.826 1.00 98.06 89 PRO A N 1
ATOM 733 C CA . PRO A 1 89 ? -3.398 7.531 20.404 1.00 98.06 89 PRO A CA 1
ATOM 734 C C . PRO A 1 89 ? -2.610 8.359 19.379 1.00 98.06 89 PRO A C 1
ATOM 736 O O . PRO A 1 89 ? -2.425 7.935 18.237 1.00 98.06 89 PRO A O 1
ATOM 739 N N . GLN A 1 90 ? -2.053 9.493 19.821 1.00 97.56 90 GLN A N 1
ATOM 740 C CA . GLN A 1 90 ? -1.372 10.464 18.953 1.00 97.56 90 GLN A CA 1
ATOM 741 C C . GLN A 1 90 ? -0.307 9.845 18.033 1.00 97.56 90 GLN A C 1
ATOM 743 O O . GLN A 1 90 ? -0.182 10.249 16.882 1.00 97.56 90 GLN A O 1
ATOM 748 N N . TYR A 1 91 ? 0.450 8.853 18.509 1.00 97.50 91 TYR A N 1
ATOM 749 C CA . TYR A 1 91 ? 1.483 8.200 17.698 1.00 97.50 91 TYR A CA 1
ATOM 750 C C . TYR A 1 91 ? 0.907 7.374 16.533 1.00 97.50 91 TYR A C 1
ATOM 752 O O . TYR A 1 91 ? 1.543 7.274 15.488 1.00 97.50 91 TYR A O 1
ATOM 760 N N . MET A 1 92 ? -0.296 6.802 16.678 1.00 98.12 92 MET A N 1
ATOM 761 C CA . MET A 1 92 ? -0.982 6.103 15.582 1.00 98.12 92 MET A CA 1
ATOM 762 C C . MET A 1 92 ? -1.546 7.105 14.580 1.00 98.12 92 MET A C 1
ATOM 764 O O . MET A 1 92 ? -1.425 6.889 13.377 1.00 98.12 92 MET A O 1
ATOM 768 N N . ILE A 1 93 ? -2.096 8.222 15.070 1.00 97.88 93 ILE A N 1
ATOM 769 C CA . ILE A 1 93 ? -2.553 9.331 14.221 1.00 97.88 93 ILE A CA 1
ATOM 770 C C . ILE A 1 93 ? -1.384 9.871 13.392 1.00 97.88 93 ILE A C 1
ATOM 772 O O . ILE A 1 93 ? -1.518 10.051 12.191 1.00 97.88 93 ILE A O 1
ATOM 776 N N . GLN A 1 94 ? -0.202 10.051 13.986 1.00 97.75 94 GLN A N 1
ATOM 777 C CA . GLN A 1 94 ? 0.987 10.487 13.247 1.00 97.75 94 GLN A CA 1
ATOM 778 C C . GLN A 1 94 ? 1.358 9.526 12.108 1.00 97.75 94 GLN A C 1
ATOM 780 O O . GLN A 1 94 ? 1.663 9.978 11.008 1.00 97.75 94 GLN A O 1
ATOM 785 N N . LYS A 1 95 ? 1.293 8.207 12.335 1.00 98.25 95 LYS A N 1
ATOM 786 C CA . LYS A 1 95 ? 1.517 7.213 11.270 1.00 98.25 95 LYS A CA 1
ATOM 787 C C . LYS A 1 95 ? 0.454 7.303 10.180 1.00 98.25 95 LYS A C 1
ATOM 789 O O . LYS A 1 95 ? 0.794 7.244 9.001 1.00 98.25 95 LYS A O 1
ATOM 794 N N . TYR A 1 96 ? -0.806 7.483 10.570 1.00 97.81 96 TYR A N 1
ATOM 795 C CA . TYR A 1 96 ? -1.898 7.692 9.627 1.00 97.81 96 TYR A CA 1
ATOM 796 C C . TYR A 1 96 ? -1.670 8.926 8.754 1.00 97.81 96 TYR A C 1
ATOM 798 O O . TYR A 1 96 ? -1.774 8.831 7.537 1.00 97.81 96 TYR A O 1
ATOM 806 N N . GLU A 1 97 ? -1.281 10.055 9.345 1.00 97.19 97 GLU A N 1
ATOM 807 C CA . GLU A 1 97 ? -1.007 11.291 8.607 1.00 97.19 97 GLU A CA 1
ATOM 808 C C . GLU A 1 97 ? 0.162 11.133 7.625 1.00 97.19 97 GLU A C 1
ATOM 810 O O . GLU A 1 97 ? 0.089 11.623 6.500 1.00 97.19 97 GLU A O 1
ATOM 815 N N . ILE A 1 98 ? 1.206 10.376 7.984 1.00 97.50 98 ILE A N 1
ATOM 816 C CA . ILE A 1 98 ? 2.287 10.049 7.041 1.00 97.50 98 ILE A CA 1
ATOM 817 C C . ILE A 1 98 ? 1.747 9.243 5.848 1.00 97.50 98 ILE A C 1
ATOM 819 O O . ILE A 1 98 ? 2.083 9.543 4.704 1.00 97.50 98 ILE A O 1
ATOM 823 N N . LEU A 1 99 ? 0.886 8.248 6.087 1.00 97.62 99 LEU A N 1
ATOM 824 C CA . LEU A 1 99 ? 0.246 7.471 5.016 1.00 97.62 99 LEU A CA 1
ATOM 825 C C . LEU A 1 99 ? -0.714 8.332 4.181 1.00 97.62 99 LEU A C 1
ATOM 827 O O . LEU A 1 99 ? -0.778 8.179 2.963 1.00 97.62 99 LEU A O 1
ATOM 831 N N . LYS A 1 100 ? -1.413 9.278 4.812 1.00 97.12 100 LYS A N 1
ATOM 832 C CA . LYS A 1 100 ? -2.339 10.221 4.175 1.00 97.12 100 LYS A CA 1
ATOM 833 C C . LYS A 1 100 ? -1.641 11.167 3.201 1.00 97.12 100 LYS A C 1
ATOM 835 O O . LYS A 1 100 ? -2.247 11.565 2.207 1.00 97.12 100 LYS A O 1
ATOM 840 N N . GLN A 1 101 ? -0.350 11.456 3.397 1.00 97.00 101 GLN A N 1
ATOM 841 C CA . GLN A 1 101 ? 0.450 12.179 2.398 1.00 97.00 101 GLN A CA 1
ATOM 842 C C . GLN A 1 101 ? 0.469 11.467 1.038 1.00 97.00 101 GLN A C 1
ATOM 844 O O . GLN A 1 101 ? 0.654 12.131 0.023 1.00 97.00 101 GLN A O 1
ATOM 849 N N . LEU A 1 102 ? 0.266 10.147 0.992 1.00 96.81 102 LEU A N 1
ATOM 850 C CA . LEU A 1 102 ? 0.216 9.373 -0.250 1.00 96.81 102 LEU A CA 1
ATOM 851 C C . LEU A 1 102 ? -1.159 9.401 -0.926 1.00 96.81 102 LEU A C 1
ATOM 853 O O . LEU A 1 102 ? -1.278 8.874 -2.025 1.00 96.81 102 LEU A O 1
ATOM 857 N N . PHE A 1 103 ? -2.204 9.968 -0.316 1.00 97.19 103 PHE A N 1
ATOM 858 C CA . PHE A 1 103 ? -3.525 10.058 -0.954 1.00 97.19 103 PHE A CA 1
ATOM 859 C C . PHE A 1 103 ? -3.464 10.927 -2.211 1.00 97.19 103 PHE A C 1
ATOM 861 O O . PHE A 1 103 ? -2.511 11.678 -2.415 1.00 97.19 103 PHE A O 1
ATOM 868 N N . ARG A 1 104 ? -4.500 10.882 -3.058 1.00 95.31 104 ARG A N 1
ATOM 869 C CA . ARG A 1 104 ? -4.511 11.659 -4.313 1.00 95.31 104 ARG A CA 1
ATOM 870 C C . ARG A 1 104 ? -4.411 13.164 -4.085 1.00 95.31 104 ARG A C 1
ATOM 872 O O . ARG A 1 104 ? -3.933 13.876 -4.960 1.00 95.31 104 ARG A O 1
ATOM 879 N N . SER A 1 105 ? -4.875 13.638 -2.933 1.00 93.50 105 SER A N 1
ATOM 880 C CA . SER A 1 105 ? -4.781 15.036 -2.507 1.00 93.50 105 SER A CA 1
ATOM 881 C C . SER A 1 105 ? -3.590 15.325 -1.587 1.00 93.50 105 SER A C 1
ATOM 883 O O . SER A 1 105 ? -3.485 16.439 -1.082 1.00 93.50 105 SER A O 1
ATOM 885 N N . GLY A 1 106 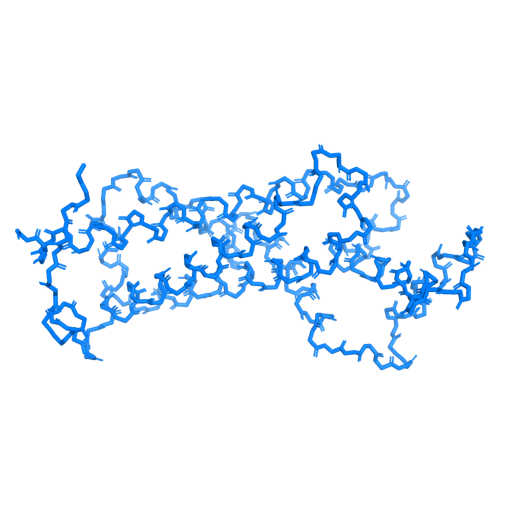? -2.750 14.331 -1.291 1.00 94.19 106 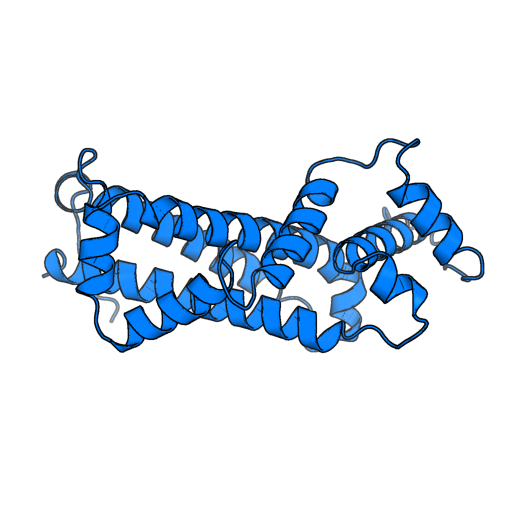GLY A N 1
ATOM 886 C CA . GLY A 1 106 ? -1.626 14.460 -0.369 1.00 94.19 106 GLY A CA 1
ATOM 887 C C . GLY A 1 106 ? -0.357 14.998 -1.034 1.00 94.19 106 GLY A C 1
ATOM 888 O O . GLY A 1 106 ? -0.204 14.972 -2.254 1.00 94.19 106 GLY A O 1
ATOM 889 N N . GLU A 1 107 ? 0.592 15.463 -0.220 1.00 94.50 107 GLU A N 1
ATOM 890 C CA . GLU A 1 107 ? 1.864 16.043 -0.689 1.00 94.50 107 GLU A CA 1
ATOM 891 C C . GLU A 1 107 ? 2.742 15.046 -1.466 1.00 94.50 107 GLU A C 1
ATOM 893 O O . GLU A 1 107 ? 3.539 15.442 -2.311 1.00 94.50 107 GLU A O 1
ATOM 898 N N . LYS A 1 108 ? 2.571 13.743 -1.217 1.00 93.31 108 LYS A N 1
ATOM 899 C CA . LYS A 1 108 ? 3.268 12.639 -1.891 1.00 93.31 108 LYS A CA 1
ATOM 900 C C . LYS A 1 108 ? 2.362 11.898 -2.885 1.00 93.31 108 LYS A C 1
ATOM 902 O O . LYS A 1 108 ? 2.645 10.750 -3.231 1.00 93.31 108 LYS A O 1
ATOM 907 N N . ALA A 1 109 ? 1.299 12.535 -3.386 1.00 93.38 109 ALA A N 1
ATOM 908 C CA . ALA A 1 109 ? 0.393 11.955 -4.387 1.00 93.38 109 ALA A CA 1
ATOM 909 C C . ALA A 1 109 ? 1.121 11.466 -5.654 1.00 93.38 109 ALA A C 1
ATOM 911 O O . ALA A 1 109 ? 0.690 10.512 -6.305 1.00 93.38 109 ALA A O 1
ATOM 912 N N . GLU A 1 110 ? 2.253 12.086 -5.994 1.00 91.69 110 GLU A N 1
ATOM 913 C CA . GLU A 1 110 ? 3.098 11.656 -7.106 1.00 91.69 110 GLU A CA 1
ATOM 914 C C . GLU A 1 110 ? 3.595 10.213 -6.934 1.00 91.69 110 GLU A C 1
ATOM 916 O O . GLU A 1 110 ? 3.574 9.437 -7.892 1.00 91.69 110 GLU A O 1
ATOM 921 N N . LEU A 1 111 ? 3.963 9.808 -5.712 1.00 91.88 111 LEU A N 1
ATOM 922 C CA . LEU A 1 111 ? 4.344 8.426 -5.435 1.00 91.88 111 LEU A CA 1
ATOM 923 C C . LEU A 1 111 ? 3.168 7.483 -5.711 1.00 91.88 111 LEU A C 1
ATOM 925 O O . LEU A 1 111 ? 3.329 6.503 -6.434 1.00 91.88 111 LEU A O 1
ATOM 929 N N . LEU A 1 112 ? 1.960 7.804 -5.237 1.00 92.69 112 LEU A N 1
ATOM 930 C CA . LEU A 1 112 ? 0.759 7.006 -5.520 1.00 92.69 112 LEU A CA 1
ATOM 931 C C . LEU A 1 112 ? 0.458 6.898 -7.023 1.00 92.69 112 LEU A C 1
ATOM 933 O O . LEU A 1 112 ? 0.020 5.839 -7.494 1.00 92.69 112 LEU A O 1
ATOM 937 N N . GLN A 1 113 ? 0.716 7.956 -7.793 1.00 91.25 113 GLN A N 1
ATOM 938 C CA . GLN A 1 113 ? 0.581 7.921 -9.247 1.00 91.25 113 GLN A CA 1
ATOM 939 C C . GLN A 1 113 ? 1.576 6.936 -9.878 1.00 91.25 113 GLN A C 1
ATOM 941 O O . GLN A 1 113 ? 1.175 6.120 -10.712 1.00 91.25 113 GLN A O 1
ATOM 946 N N . ARG A 1 114 ? 2.842 6.938 -9.442 1.00 90.56 114 ARG A N 1
ATOM 947 C CA . ARG A 1 114 ? 3.865 5.973 -9.891 1.00 90.56 114 ARG A CA 1
ATOM 948 C C . ARG A 1 114 ? 3.465 4.536 -9.554 1.00 90.56 114 ARG A C 1
ATOM 950 O O . ARG A 1 114 ? 3.511 3.662 -10.417 1.00 90.56 114 ARG A O 1
ATOM 957 N N . LEU A 1 115 ? 2.970 4.296 -8.338 1.00 90.81 115 LEU A N 1
ATOM 958 C CA . LEU A 1 115 ? 2.461 2.981 -7.934 1.00 90.81 115 LEU A CA 1
ATOM 959 C C . LEU A 1 115 ? 1.255 2.540 -8.784 1.00 90.81 115 LEU A C 1
ATOM 961 O O . LEU A 1 115 ? 1.137 1.368 -9.147 1.00 90.81 115 LEU A O 1
ATOM 965 N N . SER A 1 116 ? 0.373 3.475 -9.149 1.00 88.88 116 SER A N 1
ATOM 966 C CA . SER A 1 116 ? -0.784 3.212 -10.016 1.00 88.88 116 SER A CA 1
ATOM 967 C C . SER A 1 116 ? -0.373 2.848 -11.446 1.00 88.88 116 SER A C 1
ATOM 969 O O . SER A 1 116 ? -0.951 1.929 -12.032 1.00 88.88 116 SER A O 1
ATOM 971 N N . ASN A 1 117 ? 0.647 3.511 -11.997 1.00 86.31 117 ASN A N 1
ATOM 972 C CA . ASN A 1 117 ? 1.217 3.166 -13.301 1.00 86.31 117 ASN A CA 1
ATOM 973 C C . ASN A 1 117 ? 1.759 1.733 -13.288 1.00 86.31 117 ASN A C 1
ATOM 975 O O . ASN A 1 117 ? 1.400 0.926 -14.150 1.00 86.31 117 ASN A O 1
ATOM 979 N N . THR A 1 118 ? 2.535 1.396 -12.256 1.00 83.31 118 THR A N 1
ATOM 980 C CA . THR A 1 118 ? 3.056 0.043 -12.062 1.00 83.31 118 THR A CA 1
ATOM 981 C C . THR A 1 118 ? 1.927 -0.978 -11.938 1.00 83.31 118 THR A C 1
ATOM 983 O O . THR A 1 118 ? 1.910 -1.977 -12.649 1.00 83.31 118 THR A O 1
ATOM 986 N N . ARG A 1 119 ? 0.897 -0.712 -11.129 1.00 83.25 119 ARG A N 1
ATOM 987 C CA . ARG A 1 119 ? -0.278 -1.591 -11.006 1.00 83.25 119 ARG A CA 1
ATOM 988 C C . ARG A 1 119 ? -0.925 -1.897 -12.364 1.00 83.25 119 ARG A C 1
ATOM 990 O O . ARG A 1 119 ? -1.311 -3.039 -12.614 1.00 83.25 119 ARG A O 1
ATOM 997 N N . ASN A 1 120 ? -1.024 -0.912 -13.257 1.00 79.56 120 ASN A N 1
ATOM 998 C CA . ASN A 1 120 ? -1.657 -1.070 -14.572 1.00 79.56 120 ASN A CA 1
ATOM 999 C C . ASN A 1 120 ? -0.842 -1.912 -15.565 1.00 79.56 120 ASN A C 1
ATOM 1001 O O . ASN A 1 120 ? -1.427 -2.530 -16.455 1.00 79.56 120 ASN A O 1
ATOM 1005 N N . ILE A 1 121 ? 0.478 -1.989 -15.407 1.00 75.38 121 ILE A N 1
ATOM 1006 C CA . ILE A 1 121 ? 1.316 -2.942 -16.154 1.00 75.38 121 ILE A CA 1
ATOM 1007 C C . ILE A 1 121 ? 1.417 -4.296 -15.429 1.00 75.38 121 ILE A C 1
ATOM 1009 O O . ILE A 1 121 ? 1.818 -5.303 -16.014 1.00 75.38 121 ILE A O 1
ATOM 1013 N N . THR A 1 122 ? 1.048 -4.351 -14.142 1.00 65.25 122 THR A N 1
ATOM 1014 C CA . THR A 1 122 ? 1.198 -5.557 -13.326 1.00 65.25 122 THR A CA 1
ATOM 1015 C C . THR A 1 122 ? 0.253 -6.677 -13.699 1.00 65.25 122 THR A C 1
ATOM 1017 O O . THR A 1 122 ? 0.699 -7.819 -13.834 1.00 65.25 122 THR A O 1
ATOM 1020 N N . TYR A 1 123 ? -1.014 -6.339 -13.909 1.00 60.47 123 TYR A N 1
ATOM 1021 C CA . TYR A 1 123 ? -2.102 -7.303 -14.084 1.00 60.47 123 TYR A CA 1
ATOM 1022 C C . TYR A 1 123 ? -2.461 -7.585 -15.544 1.00 60.47 123 TYR A C 1
ATOM 1024 O O . TYR A 1 123 ? -3.380 -8.351 -15.831 1.00 60.47 123 TYR A O 1
ATOM 1032 N N . HIS A 1 124 ? -1.731 -6.987 -16.481 1.00 58.25 124 HIS A N 1
ATOM 1033 C CA . HIS A 1 124 ? -1.932 -7.194 -17.902 1.00 58.25 124 HIS A CA 1
ATOM 1034 C C . HIS A 1 124 ? -0.609 -7.644 -18.502 1.00 58.25 124 HIS A C 1
ATOM 1036 O O . HIS A 1 124 ? 0.336 -6.864 -18.550 1.00 58.25 124 HIS A O 1
ATOM 1042 N N . TYR A 1 125 ? -0.532 -8.890 -18.977 1.00 63.09 125 TYR A N 1
ATOM 1043 C CA . TYR A 1 125 ? 0.501 -9.234 -19.949 1.00 63.09 125 TYR A CA 1
ATOM 1044 C C . TYR A 1 125 ? 0.399 -8.214 -21.085 1.00 63.09 125 TYR A C 1
ATOM 1046 O O . TYR A 1 125 ? -0.664 -8.048 -21.693 1.00 63.09 125 TYR A O 1
ATOM 1054 N N . THR A 1 126 ? 1.471 -7.450 -21.279 1.00 61.38 126 THR A N 1
ATOM 1055 C CA . THR A 1 126 ? 1.532 -6.365 -22.253 1.00 61.38 126 THR A CA 1
ATOM 1056 C C . THR A 1 126 ? 1.150 -6.927 -23.619 1.00 61.38 126 THR A C 1
ATOM 1058 O O . THR A 1 126 ? 1.775 -7.874 -24.095 1.00 61.38 126 THR A O 1
ATOM 1061 N N . LYS A 1 127 ? 0.085 -6.399 -24.244 1.00 68.62 127 LYS A N 1
ATOM 1062 C CA . LYS A 1 127 ? -0.276 -6.827 -25.607 1.00 68.62 127 LYS A CA 1
ATOM 1063 C C . LYS A 1 127 ? 0.911 -6.525 -26.531 1.00 68.62 127 LYS A C 1
ATOM 1065 O O . LYS A 1 127 ? 1.523 -5.478 -26.341 1.00 68.62 127 LYS A O 1
ATOM 1070 N N . PRO A 1 128 ? 1.208 -7.347 -27.550 1.00 63.41 128 PRO A N 1
ATOM 1071 C CA . PRO A 1 128 ? 2.372 -7.126 -28.414 1.00 63.41 128 PRO A CA 1
ATOM 1072 C C . PRO A 1 128 ? 2.433 -5.730 -29.054 1.00 63.41 128 PRO A C 1
ATOM 1074 O O . PRO A 1 128 ? 3.512 -5.224 -29.322 1.00 63.41 128 PRO A O 1
ATOM 1077 N N . GLN A 1 129 ? 1.278 -5.091 -29.276 1.00 65.00 129 GLN A N 1
ATOM 1078 C CA . GLN A 1 129 ? 1.162 -3.758 -29.882 1.00 65.00 129 GLN A CA 1
ATOM 1079 C C . GLN A 1 129 ? 1.210 -2.602 -28.869 1.00 65.00 129 GLN A C 1
ATOM 1081 O O . GLN A 1 129 ? 0.951 -1.455 -29.229 1.00 65.00 129 GLN A O 1
ATOM 1086 N N . ARG A 1 130 ? 1.447 -2.881 -27.585 1.00 74.12 130 ARG A N 1
ATOM 1087 C CA . ARG A 1 130 ? 1.522 -1.839 -26.562 1.00 74.12 130 ARG A CA 1
ATOM 1088 C C . ARG A 1 130 ? 2.847 -1.090 -26.640 1.00 74.12 130 ARG A C 1
ATOM 1090 O O . ARG A 1 130 ? 3.909 -1.689 -26.790 1.00 74.12 130 ARG A O 1
ATOM 1097 N N . LYS A 1 131 ? 2.755 0.228 -26.466 1.00 80.44 131 LYS A N 1
ATOM 1098 C CA . LYS A 1 131 ? 3.869 1.173 -26.563 1.00 80.44 131 LYS A CA 1
ATOM 1099 C C . LY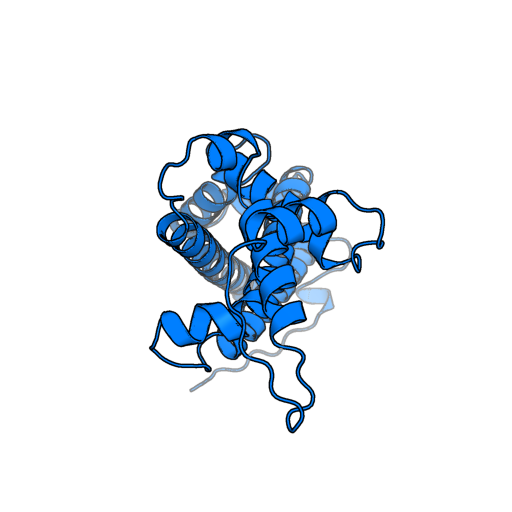S A 1 131 ? 4.987 0.848 -25.569 1.00 80.44 131 LYS A C 1
ATOM 1101 O O . LYS A 1 131 ? 6.154 0.981 -25.906 1.00 80.44 131 LYS A O 1
ATOM 1106 N N . GLU A 1 132 ? 4.627 0.355 -24.385 1.00 81.88 132 GLU A N 1
ATOM 1107 C CA . GLU A 1 132 ? 5.551 -0.004 -23.309 1.00 81.88 132 GLU A CA 1
ATOM 1108 C C . GLU A 1 132 ? 6.588 -1.051 -23.752 1.00 81.88 132 GLU A C 1
ATOM 1110 O O . GLU A 1 132 ? 7.756 -0.949 -23.390 1.00 81.88 132 GLU A O 1
ATOM 1115 N N . LEU A 1 133 ? 6.180 -2.038 -24.563 1.00 83.81 133 LEU A N 1
ATOM 1116 C CA . LEU A 1 133 ? 7.088 -3.072 -25.067 1.00 83.81 133 LEU A CA 1
ATOM 1117 C C . LEU A 1 133 ? 8.048 -2.508 -26.119 1.00 83.81 133 LEU A C 1
ATOM 1119 O O . LEU A 1 133 ? 9.241 -2.789 -26.067 1.00 83.81 133 LEU A O 1
ATOM 1123 N N . SER A 1 134 ? 7.539 -1.696 -27.049 1.00 85.62 134 SER A N 1
ATOM 1124 C CA . SER A 1 134 ? 8.365 -1.040 -28.068 1.00 85.62 134 SER A CA 1
ATOM 1125 C C . SER A 1 134 ? 9.393 -0.096 -27.443 1.00 85.62 134 SER A C 1
ATOM 1127 O O . SER A 1 134 ? 10.562 -0.160 -27.801 1.00 85.62 134 SER A O 1
ATOM 1129 N N . GLU A 1 135 ? 8.983 0.723 -26.471 1.00 85.12 135 GLU A N 1
ATOM 1130 C CA . GLU A 1 135 ? 9.879 1.646 -25.763 1.00 85.12 135 GLU A CA 1
ATOM 1131 C C . GLU A 1 135 ? 10.953 0.913 -24.952 1.00 85.12 135 GLU A C 1
ATOM 1133 O O . GLU A 1 135 ? 12.085 1.384 -24.868 1.00 85.12 135 GLU A O 1
ATOM 1138 N N . ALA A 1 136 ? 10.621 -0.233 -24.350 1.00 85.69 136 ALA A N 1
ATOM 1139 C CA . ALA A 1 136 ? 11.602 -1.038 -23.629 1.00 85.69 136 ALA A CA 1
ATOM 1140 C C . ALA A 1 136 ? 12.619 -1.687 -24.578 1.00 85.69 136 ALA A C 1
ATOM 1142 O O . ALA A 1 136 ? 13.810 -1.663 -24.293 1.00 85.69 136 ALA A O 1
ATOM 1143 N N . LEU A 1 137 ? 12.169 -2.214 -25.722 1.00 86.88 137 LEU A N 1
ATOM 1144 C CA . LEU A 1 137 ? 13.063 -2.762 -26.747 1.00 86.88 137 LEU A CA 1
ATOM 1145 C C . LEU A 1 137 ? 13.983 -1.687 -27.343 1.00 86.88 137 LEU A C 1
ATOM 1147 O O . LEU A 1 137 ? 15.154 -1.957 -27.589 1.00 86.88 137 LEU A O 1
ATOM 1151 N N . GLU A 1 138 ? 13.469 -0.473 -27.558 1.00 87.12 138 GLU A N 1
ATOM 1152 C CA . GLU A 1 138 ? 14.261 0.664 -28.034 1.00 87.12 138 GLU A CA 1
ATOM 1153 C C . GLU A 1 138 ? 15.321 1.082 -27.005 1.00 87.12 138 GLU A C 1
ATOM 1155 O O . GLU A 1 138 ? 16.486 1.257 -27.362 1.00 87.12 138 GLU A O 1
ATOM 1160 N N . ALA A 1 139 ? 14.945 1.171 -25.724 1.00 82.56 139 ALA A N 1
ATOM 1161 C CA . ALA A 1 139 ? 15.867 1.516 -24.642 1.00 82.56 139 ALA A CA 1
ATOM 1162 C C . ALA A 1 139 ? 17.004 0.490 -24.487 1.00 82.56 139 ALA A C 1
ATOM 1164 O O . ALA A 1 139 ? 18.149 0.883 -24.290 1.00 82.56 139 ALA A O 1
ATOM 1165 N N . SER A 1 140 ? 16.701 -0.800 -24.646 1.00 83.62 140 SER A N 1
ATOM 1166 C CA . SER A 1 140 ? 17.674 -1.893 -24.525 1.00 83.62 140 SER A CA 1
ATOM 1167 C C . SER A 1 140 ? 18.390 -2.235 -25.844 1.00 83.62 140 SER A C 1
ATOM 1169 O O . SER A 1 140 ? 19.090 -3.242 -25.924 1.00 83.62 140 SER A O 1
ATOM 1171 N N . SER A 1 141 ? 18.222 -1.434 -26.904 1.00 85.44 141 SER A N 1
ATOM 1172 C CA . SER A 1 141 ? 18.658 -1.779 -28.272 1.00 85.44 141 SER A CA 1
ATOM 1173 C C . SER A 1 141 ? 20.168 -1.967 -28.448 1.00 85.44 141 SER A C 1
ATOM 1175 O O . SER A 1 141 ? 20.590 -2.705 -29.337 1.00 85.44 141 SER A O 1
ATOM 1177 N N . ASN A 1 142 ? 20.976 -1.327 -27.601 1.00 83.44 142 ASN A N 1
ATOM 1178 C CA . ASN A 1 142 ? 22.439 -1.405 -27.641 1.00 83.44 142 ASN A CA 1
ATOM 1179 C C . ASN A 1 142 ? 23.024 -2.303 -26.537 1.00 83.44 142 ASN A C 1
ATOM 1181 O O . ASN A 1 142 ? 24.243 -2.367 -26.381 1.00 83.44 142 ASN A O 1
ATOM 1185 N N . GLU A 1 143 ? 22.178 -2.971 -25.750 1.00 83.19 143 GLU A N 1
ATOM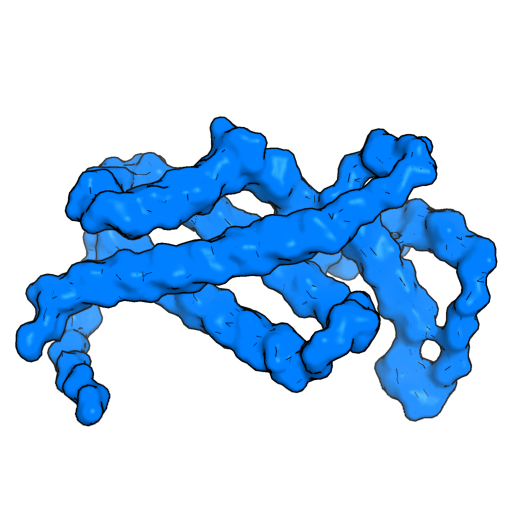 1186 C CA . GLU A 1 143 ? 22.621 -3.813 -24.641 1.00 83.19 143 GLU A CA 1
ATOM 1187 C C . GLU A 1 143 ? 23.003 -5.222 -25.111 1.00 83.19 143 GLU A C 1
ATOM 1189 O O . GLU A 1 143 ? 22.346 -5.826 -25.960 1.00 83.19 143 GLU A O 1
ATOM 1194 N N . VAL A 1 144 ? 24.068 -5.778 -24.527 1.00 78.12 144 VAL A N 1
ATOM 1195 C CA . VAL A 1 144 ? 24.486 -7.166 -24.764 1.00 78.12 144 VAL A CA 1
ATOM 1196 C C . VAL A 1 144 ? 23.913 -8.038 -23.653 1.00 78.12 144 VAL A C 1
ATOM 1198 O O . VAL A 1 144 ? 24.293 -7.902 -22.492 1.00 78.12 144 VAL A O 1
ATOM 1201 N N . LEU A 1 145 ? 23.005 -8.947 -24.009 1.00 75.62 145 LEU A N 1
ATOM 1202 C CA . LEU A 1 145 ? 22.314 -9.819 -23.059 1.00 75.62 145 LEU A CA 1
ATOM 1203 C C . LEU A 1 145 ? 22.862 -11.248 -23.121 1.00 75.62 145 LEU A C 1
ATOM 1205 O O . LEU A 1 145 ? 23.111 -11.790 -24.199 1.00 75.62 145 LEU A O 1
ATOM 1209 N N . ALA A 1 146 ? 23.010 -11.876 -21.955 1.00 69.88 146 ALA A N 1
ATOM 1210 C CA . ALA A 1 146 ? 23.351 -13.290 -21.860 1.00 69.88 146 ALA A CA 1
ATOM 1211 C C . ALA A 1 146 ? 22.159 -14.173 -22.276 1.00 69.88 146 ALA A C 1
ATOM 1213 O O . ALA A 1 146 ? 21.007 -13.889 -21.938 1.00 69.88 146 ALA A O 1
ATOM 1214 N N . TYR A 1 147 ? 22.444 -15.267 -22.984 1.00 71.06 147 TYR A N 1
ATOM 1215 C CA . TYR A 1 147 ? 21.475 -16.304 -23.338 1.00 71.06 147 TYR A CA 1
ATOM 1216 C C . TYR A 1 147 ? 21.905 -17.636 -22.720 1.00 71.06 147 TYR A C 1
ATOM 1218 O O . TYR A 1 147 ? 23.036 -18.075 -22.920 1.00 71.06 147 TYR A O 1
ATOM 1226 N N . GLU A 1 148 ? 21.000 -18.275 -21.980 1.00 66.31 148 GLU A N 1
ATOM 1227 C CA . GLU A 1 148 ? 21.198 -19.607 -21.409 1.00 66.31 148 GLU A CA 1
ATOM 1228 C C . GLU A 1 148 ? 20.019 -20.497 -21.810 1.00 66.31 148 GLU A C 1
ATOM 1230 O O . GLU A 1 148 ? 18.869 -20.187 -21.510 1.00 66.31 148 GLU A O 1
ATOM 1235 N N . GLU A 1 149 ? 20.302 -21.602 -22.499 1.00 62.66 149 GLU A N 1
ATOM 1236 C CA . GLU A 1 149 ? 19.286 -22.549 -22.986 1.00 62.66 149 GLU A CA 1
ATOM 1237 C C . GLU A 1 149 ? 18.898 -23.597 -21.925 1.00 62.66 149 GLU A C 1
ATOM 1239 O O . GLU A 1 149 ? 17.795 -24.137 -21.939 1.00 62.66 149 GLU A O 1
ATOM 1244 N N . ASN A 1 150 ? 19.792 -23.868 -20.966 1.00 64.44 150 ASN A N 1
ATOM 1245 C CA . ASN A 1 150 ? 19.650 -24.960 -19.994 1.00 64.44 150 ASN A CA 1
ATOM 1246 C C . ASN A 1 150 ? 18.769 -24.618 -18.781 1.00 64.44 150 ASN A C 1
ATOM 1248 O O . ASN A 1 150 ? 18.461 -25.499 -17.976 1.00 64.44 150 ASN A O 1
ATOM 1252 N N . ASN A 1 151 ? 18.360 -23.358 -18.638 1.00 62.84 151 ASN A N 1
ATOM 1253 C CA . ASN A 1 151 ? 17.476 -22.895 -17.575 1.00 62.84 151 ASN A CA 1
ATOM 1254 C C . ASN A 1 151 ? 16.063 -22.686 -18.137 1.00 62.84 151 ASN A C 1
ATOM 1256 O O . ASN A 1 151 ? 15.899 -22.194 -19.248 1.00 62.84 151 ASN A O 1
ATOM 1260 N N . GLN A 1 152 ? 15.010 -22.971 -17.361 1.00 66.44 152 GLN A N 1
ATOM 1261 C CA . GLN A 1 152 ? 13.613 -22.659 -17.740 1.00 66.44 152 GLN A CA 1
ATOM 1262 C C . GLN A 1 152 ? 13.311 -21.136 -17.757 1.00 66.44 152 GLN A C 1
ATOM 1264 O O . GLN A 1 152 ? 12.163 -20.724 -17.591 1.00 66.44 152 GLN A O 1
ATOM 1269 N N . LYS A 1 153 ? 14.333 -20.284 -17.907 1.00 70.19 153 LYS A N 1
ATOM 1270 C CA . LYS A 1 153 ? 14.269 -18.823 -17.801 1.00 70.19 153 LYS A CA 1
ATOM 1271 C C . LYS A 1 153 ? 14.743 -18.177 -19.102 1.00 70.19 153 LYS A C 1
ATOM 1273 O O . LYS A 1 153 ? 15.760 -18.560 -19.664 1.00 70.19 153 LYS A O 1
ATOM 1278 N N . PHE A 1 154 ? 14.031 -17.141 -19.540 1.00 78.50 154 PHE A N 1
ATOM 1279 C CA . PHE A 1 154 ? 14.434 -16.304 -20.670 1.00 78.50 154 PHE A CA 1
ATOM 1280 C C . PHE A 1 154 ? 14.976 -14.966 -20.153 1.00 78.50 154 PHE A C 1
ATOM 1282 O O . PHE A 1 154 ? 14.203 -14.033 -19.933 1.00 78.50 154 PHE A O 1
ATOM 1289 N N . PHE A 1 155 ? 16.298 -14.851 -19.983 1.00 77.56 155 PHE A N 1
ATOM 1290 C CA . PHE A 1 155 ? 16.931 -13.646 -19.422 1.00 77.56 155 PHE A CA 1
ATOM 1291 C C . PHE A 1 155 ? 16.624 -12.366 -20.209 1.00 77.56 155 PHE A C 1
ATOM 1293 O O . PHE A 1 155 ? 16.378 -11.320 -19.612 1.00 77.56 155 PHE A O 1
ATOM 1300 N N . PHE A 1 156 ? 16.536 -12.441 -21.543 1.00 81.19 156 PHE A N 1
ATOM 1301 C CA . PHE A 1 156 ? 16.135 -11.288 -22.356 1.00 81.19 156 PHE A CA 1
ATOM 1302 C C . PHE A 1 156 ? 14.716 -10.803 -22.017 1.00 81.19 156 PHE A C 1
ATOM 1304 O O . PHE A 1 156 ? 14.456 -9.603 -21.975 1.00 81.19 156 PHE A O 1
ATOM 1311 N N . ALA A 1 157 ? 13.787 -11.724 -21.743 1.00 81.88 157 ALA A N 1
ATOM 1312 C CA . ALA A 1 157 ? 12.409 -11.383 -21.413 1.00 81.88 157 ALA A CA 1
ATOM 1313 C C . ALA A 1 157 ? 12.313 -10.786 -20.004 1.00 81.88 157 ALA A C 1
ATOM 1315 O O . ALA A 1 157 ? 11.528 -9.865 -19.776 1.00 81.88 157 ALA A O 1
ATOM 1316 N N . GLU A 1 158 ? 13.128 -11.277 -19.066 1.00 78.62 158 GLU A N 1
ATOM 1317 C CA . GLU A 1 158 ? 13.257 -10.690 -17.732 1.00 78.62 158 GLU A CA 1
ATOM 1318 C C . GLU A 1 158 ? 13.811 -9.270 -17.801 1.00 78.62 158 GLU A C 1
ATOM 1320 O O . GLU A 1 158 ? 13.222 -8.371 -17.205 1.00 78.62 158 GLU A O 1
ATOM 1325 N N . HIS A 1 159 ? 14.862 -9.052 -18.591 1.00 79.50 159 HIS A N 1
ATOM 1326 C CA . HIS A 1 159 ? 15.437 -7.732 -18.802 1.00 79.50 159 HIS A CA 1
ATOM 1327 C C . HIS A 1 159 ? 14.398 -6.740 -19.356 1.00 79.50 159 HIS A C 1
ATOM 1329 O O . HIS A 1 159 ? 14.135 -5.713 -18.734 1.00 79.50 159 HIS A O 1
ATOM 1335 N N . ILE A 1 160 ? 13.699 -7.088 -20.444 1.00 84.12 160 ILE A N 1
ATOM 1336 C CA . ILE A 1 160 ? 12.653 -6.226 -21.026 1.00 84.12 160 ILE A CA 1
ATOM 1337 C C . ILE A 1 160 ? 11.513 -5.959 -20.036 1.00 84.12 160 ILE A C 1
ATOM 1339 O O . ILE A 1 160 ? 11.055 -4.824 -19.901 1.00 84.12 160 ILE A O 1
ATOM 1343 N N . LYS A 1 161 ? 11.061 -6.978 -19.297 1.00 82.31 161 LYS A N 1
ATOM 1344 C CA . LYS A 1 161 ? 10.055 -6.818 -18.235 1.00 82.31 161 LYS A CA 1
ATOM 1345 C C . LYS A 1 161 ? 10.529 -5.831 -17.161 1.00 82.31 161 LYS A C 1
ATOM 1347 O O . LYS A 1 161 ? 9.733 -5.009 -16.705 1.00 82.31 161 LYS A O 1
ATOM 1352 N N . ASN A 1 162 ? 11.794 -5.910 -16.758 1.00 79.94 162 ASN A N 1
ATOM 1353 C CA . ASN A 1 162 ? 12.378 -5.038 -15.743 1.00 79.94 162 ASN A CA 1
ATOM 1354 C C . ASN A 1 162 ? 12.479 -3.596 -16.248 1.00 79.94 162 ASN A C 1
ATOM 1356 O O . ASN A 1 162 ? 12.088 -2.679 -15.529 1.00 79.94 162 ASN A O 1
ATOM 1360 N N . THR A 1 163 ? 12.873 -3.400 -17.507 1.00 81.94 163 THR A N 1
ATOM 1361 C CA . THR A 1 163 ? 12.873 -2.090 -18.170 1.00 81.94 163 THR A CA 1
ATOM 1362 C C . THR A 1 163 ? 11.470 -1.481 -18.212 1.00 81.94 163 THR A C 1
ATOM 1364 O O . THR A 1 163 ? 11.302 -0.313 -17.868 1.00 81.94 163 THR A O 1
ATOM 1367 N N . ILE A 1 164 ? 10.436 -2.263 -18.551 1.00 84.50 164 ILE A N 1
ATOM 1368 C CA . ILE A 1 164 ? 9.035 -1.801 -18.513 1.00 84.50 164 ILE A CA 1
ATOM 1369 C C . ILE A 1 164 ? 8.636 -1.365 -17.095 1.00 84.50 164 ILE A C 1
ATOM 1371 O O . ILE A 1 164 ? 8.031 -0.306 -16.931 1.00 84.50 164 ILE A O 1
ATOM 1375 N N . LEU A 1 165 ? 8.978 -2.162 -16.075 1.00 82.88 165 LEU A N 1
ATOM 1376 C CA . LEU A 1 165 ? 8.662 -1.856 -14.678 1.00 82.88 165 LEU A CA 1
ATOM 1377 C C . LEU A 1 165 ? 9.350 -0.579 -14.192 1.00 82.88 165 LEU A C 1
ATOM 1379 O O . LEU A 1 165 ? 8.711 0.274 -13.583 1.00 82.88 165 LEU A O 1
ATOM 1383 N N . LEU A 1 166 ? 10.650 -0.445 -14.447 1.00 79.38 166 LEU A N 1
ATOM 1384 C CA . LEU A 1 166 ? 11.399 0.739 -14.042 1.00 79.38 166 LEU A CA 1
ATOM 1385 C C . LEU A 1 166 ? 10.839 1.971 -14.744 1.00 79.38 166 LEU A C 1
ATOM 1387 O O . LEU A 1 166 ? 10.520 2.953 -14.087 1.00 79.38 166 LEU A O 1
ATOM 1391 N N . ARG A 1 167 ? 10.599 1.905 -16.055 1.00 81.69 167 ARG A N 1
ATOM 1392 C CA . ARG A 1 167 ? 10.030 3.033 -16.804 1.00 81.69 167 ARG A CA 1
ATOM 1393 C C . ARG A 1 167 ? 8.619 3.408 -16.350 1.00 81.69 167 ARG A C 1
ATOM 1395 O O . ARG A 1 167 ? 8.285 4.581 -16.426 1.00 81.69 167 ARG A O 1
ATOM 1402 N N . SER A 1 168 ? 7.799 2.481 -15.840 1.00 84.75 168 SER A N 1
ATOM 1403 C CA . SER A 1 168 ? 6.468 2.838 -15.314 1.00 84.75 168 SER A CA 1
ATOM 1404 C C . SER A 1 168 ? 6.515 3.622 -14.004 1.00 84.75 168 SER A C 1
ATOM 1406 O O . SER A 1 168 ? 5.546 4.304 -13.664 1.00 84.75 168 SER A O 1
ATOM 1408 N N . LEU A 1 169 ? 7.628 3.528 -13.272 1.00 84.06 169 LEU A N 1
ATOM 1409 C CA . LEU A 1 169 ? 7.855 4.277 -12.042 1.00 84.06 169 LEU A CA 1
ATOM 1410 C C . LEU A 1 169 ? 8.263 5.731 -12.291 1.00 84.06 169 LEU A C 1
ATOM 1412 O O . LEU A 1 169 ? 8.252 6.505 -11.340 1.00 84.06 169 LEU A O 1
ATOM 1416 N N . PHE A 1 170 ? 8.587 6.121 -13.526 1.00 84.06 170 PHE A N 1
ATOM 1417 C CA . PHE A 1 170 ? 9.012 7.478 -13.875 1.00 84.06 170 PHE A CA 1
ATOM 1418 C C . PHE A 1 170 ? 8.131 8.069 -14.975 1.00 84.06 170 PHE A C 1
ATOM 1420 O O . PHE A 1 170 ? 7.572 7.367 -15.816 1.00 84.06 170 PHE A O 1
ATOM 1427 N N . SER A 1 171 ? 7.979 9.388 -14.971 1.00 79.25 171 SER A N 1
ATOM 1428 C CA . SER A 1 171 ? 7.297 10.092 -16.049 1.00 79.25 171 SER A CA 1
ATOM 1429 C C . SER A 1 171 ? 8.152 10.110 -17.327 1.00 79.25 171 SER A C 1
ATOM 1431 O O . SER A 1 171 ? 9.385 10.069 -17.268 1.00 79.25 171 SER A O 1
ATOM 1433 N N . PRO A 1 172 ? 7.532 10.267 -18.512 1.00 76.56 172 PRO A N 1
ATOM 1434 C CA . PRO A 1 172 ? 8.273 10.407 -19.764 1.00 76.56 172 PRO A CA 1
ATOM 1435 C C . PRO A 1 172 ? 9.260 11.580 -19.777 1.00 76.56 172 PRO A C 1
ATOM 1437 O O . PRO A 1 172 ? 10.232 11.541 -20.523 1.00 76.56 172 PRO A O 1
ATOM 1440 N N . ASN A 1 173 ? 9.010 12.631 -18.989 1.00 77.62 173 ASN A N 1
ATOM 1441 C CA . ASN A 1 173 ? 9.903 13.785 -18.903 1.00 77.62 173 ASN A CA 1
ATOM 1442 C C . ASN A 1 173 ? 11.162 13.454 -18.099 1.00 77.62 173 ASN A C 1
ATOM 1444 O O . ASN A 1 173 ? 12.252 13.798 -18.537 1.00 77.62 173 ASN A O 1
ATOM 1448 N N . GLU A 1 174 ? 11.027 12.740 -16.980 1.00 80.69 174 GLU A N 1
ATOM 1449 C CA . GLU A 1 174 ? 12.173 12.273 -16.189 1.00 80.69 174 GLU A CA 1
ATOM 1450 C C . GLU A 1 174 ? 13.086 11.361 -17.009 1.00 80.69 174 GLU A C 1
ATOM 1452 O O . GLU A 1 174 ? 14.299 11.536 -17.000 1.00 80.69 174 GLU A O 1
ATOM 1457 N N . LEU A 1 175 ? 12.499 10.462 -17.803 1.00 78.56 175 LEU A N 1
ATOM 1458 C CA . LEU A 1 175 ? 13.243 9.542 -18.666 1.00 78.56 175 LEU A CA 1
ATOM 1459 C C . LEU A 1 175 ? 13.987 10.249 -19.813 1.00 78.56 175 LEU A C 1
ATOM 1461 O O . LEU A 1 175 ? 14.986 9.731 -20.299 1.00 78.56 175 LEU A O 1
ATOM 1465 N N . LYS A 1 176 ? 13.506 11.414 -20.264 1.00 72.12 176 LYS A N 1
ATOM 1466 C CA . LYS A 1 176 ? 14.118 12.202 -21.351 1.00 72.12 176 LYS A CA 1
ATOM 1467 C C . LYS A 1 176 ? 15.232 13.131 -20.888 1.00 72.12 176 LYS A C 1
ATOM 1469 O O . LYS A 1 176 ? 15.976 13.627 -21.722 1.00 72.12 176 LYS A O 1
ATOM 1474 N N . LEU A 1 177 ? 15.310 13.426 -19.592 1.00 72.56 177 LEU A N 1
ATOM 1475 C CA . LEU A 1 177 ? 16.265 14.400 -19.066 1.00 72.56 177 LEU A CA 1
ATOM 1476 C C . LEU A 1 177 ? 17.709 13.875 -19.022 1.00 72.56 177 LEU A C 1
ATOM 1478 O O . LEU A 1 177 ? 18.579 14.641 -18.620 1.00 72.56 177 LEU A O 1
ATOM 1482 N N . GLU A 1 178 ? 17.959 12.611 -19.404 1.00 58.84 178 GLU A N 1
ATOM 1483 C CA . GLU A 1 178 ? 19.274 11.929 -19.390 1.00 58.84 178 GLU A CA 1
ATOM 1484 C C . GLU A 1 178 ? 20.039 12.062 -18.057 1.00 58.84 178 GLU A C 1
ATOM 1486 O O . GLU A 1 178 ? 21.242 11.823 -17.974 1.00 58.84 178 GLU A O 1
ATOM 1491 N N . LYS A 1 179 ? 19.334 12.436 -16.985 1.00 67.06 179 LYS A N 1
ATOM 1492 C CA . LYS A 1 179 ? 19.850 12.465 -15.620 1.00 67.06 179 LYS A CA 1
ATOM 1493 C C . LYS A 1 179 ? 19.705 11.084 -15.005 1.00 67.06 179 LYS A C 1
ATOM 1495 O O . LYS A 1 179 ? 18.773 10.347 -15.329 1.00 67.06 179 LYS A O 1
ATOM 1500 N N . GLU A 1 180 ? 20.601 10.774 -14.079 1.00 73.19 180 GLU A N 1
ATOM 1501 C CA . GLU A 1 180 ? 20.471 9.592 -13.238 1.00 73.19 180 GLU A CA 1
ATOM 1502 C C . GLU A 1 180 ? 19.127 9.641 -12.494 1.00 73.19 180 GLU A C 1
ATOM 1504 O O . GLU A 1 180 ? 18.791 10.633 -11.840 1.00 73.19 180 GLU A O 1
ATOM 1509 N N . LEU A 1 181 ? 18.314 8.599 -12.679 1.00 77.00 181 LEU A N 1
ATOM 1510 C CA . LEU A 1 181 ? 17.006 8.493 -12.044 1.00 77.00 181 LEU A CA 1
ATOM 1511 C C . LEU A 1 181 ? 17.198 8.153 -10.560 1.00 77.00 181 LEU A C 1
ATOM 1513 O O . LEU A 1 181 ? 17.989 7.257 -10.258 1.00 77.00 181 LEU A O 1
ATOM 1517 N N . PRO A 1 182 ? 16.441 8.766 -9.633 1.00 81.50 182 PRO A N 1
ATOM 1518 C CA . PRO A 1 182 ? 16.559 8.509 -8.195 1.00 81.50 182 PRO A CA 1
ATOM 1519 C C . PRO A 1 182 ? 15.870 7.187 -7.800 1.00 81.50 182 PRO A C 1
ATOM 1521 O O . PRO A 1 182 ? 14.922 7.153 -7.015 1.00 81.50 182 PRO A O 1
ATOM 1524 N N . ILE A 1 183 ? 16.309 6.073 -8.392 1.00 78.00 183 ILE A N 1
ATOM 1525 C CA . ILE A 1 183 ? 15.719 4.740 -8.201 1.00 78.00 183 ILE A CA 1
ATOM 1526 C C . ILE A 1 183 ? 15.842 4.302 -6.739 1.00 78.00 183 ILE A C 1
ATOM 1528 O O . ILE A 1 183 ? 14.878 3.788 -6.174 1.00 78.00 183 ILE A O 1
ATOM 1532 N N . GLU A 1 184 ? 17.001 4.531 -6.121 1.00 75.44 184 GLU A N 1
ATOM 1533 C CA . GLU A 1 184 ? 17.252 4.156 -4.729 1.00 75.44 184 GLU A CA 1
ATOM 1534 C C . GLU A 1 184 ? 16.325 4.903 -3.762 1.00 75.44 184 GLU A C 1
ATOM 1536 O O . GLU A 1 184 ? 15.638 4.271 -2.960 1.00 75.44 184 GLU A O 1
ATOM 1541 N N . GLU A 1 185 ? 16.222 6.230 -3.893 1.00 82.69 185 GLU A N 1
ATOM 1542 C CA . GLU A 1 185 ? 15.331 7.057 -3.068 1.00 82.69 185 GLU A CA 1
ATOM 1543 C C . GLU A 1 185 ? 13.869 6.614 -3.200 1.00 82.69 185 GLU A C 1
ATOM 1545 O O . GLU A 1 185 ? 13.144 6.507 -2.207 1.00 82.69 185 GLU A O 1
ATOM 1550 N N . LEU A 1 186 ? 13.435 6.293 -4.424 1.00 84.88 186 LEU A N 1
ATOM 1551 C CA . LEU A 1 186 ? 12.085 5.809 -4.679 1.00 84.88 186 LEU A CA 1
ATOM 1552 C C . LEU A 1 186 ? 11.826 4.455 -4.003 1.00 84.88 186 LEU A C 1
ATOM 1554 O O . LEU A 1 186 ? 10.790 4.274 -3.359 1.00 84.88 186 LEU A O 1
ATOM 1558 N N . ILE A 1 187 ? 12.756 3.506 -4.131 1.00 82.19 187 ILE A N 1
ATOM 1559 C CA . ILE A 1 187 ? 12.652 2.187 -3.492 1.00 82.19 187 ILE A CA 1
ATOM 1560 C C . ILE A 1 187 ? 12.611 2.336 -1.969 1.00 82.19 187 ILE A C 1
ATOM 1562 O O . ILE A 1 187 ? 11.780 1.696 -1.317 1.00 82.19 187 ILE A O 1
ATOM 1566 N N . MET A 1 188 ? 13.449 3.208 -1.405 1.00 83.56 188 MET A N 1
ATOM 1567 C CA . MET A 1 188 ? 13.452 3.502 0.027 1.00 83.56 188 MET A CA 1
ATOM 1568 C C . MET A 1 188 ? 12.121 4.100 0.483 1.00 83.56 188 MET A C 1
ATOM 1570 O O . MET A 1 188 ? 11.538 3.609 1.447 1.00 83.56 188 MET A O 1
ATOM 1574 N N . SER A 1 189 ? 11.560 5.054 -0.263 1.00 88.50 189 SER A N 1
ATOM 1575 C CA . SER A 1 189 ? 10.253 5.639 0.054 1.00 88.50 189 SER A CA 1
ATOM 1576 C C . SER A 1 189 ? 9.112 4.610 0.024 1.00 88.50 189 SER A C 1
ATOM 1578 O O . SER A 1 189 ? 8.234 4.609 0.895 1.00 88.50 189 SER A O 1
ATOM 1580 N N . ILE A 1 190 ? 9.133 3.681 -0.939 1.00 88.50 190 ILE A N 1
ATOM 1581 C CA . ILE A 1 190 ? 8.175 2.566 -1.008 1.00 88.50 190 ILE A CA 1
ATOM 1582 C C . ILE A 1 190 ? 8.329 1.655 0.213 1.00 88.50 190 ILE A C 1
ATOM 1584 O O . ILE A 1 190 ? 7.333 1.286 0.839 1.00 88.50 190 ILE A O 1
ATOM 1588 N N . ARG A 1 191 ? 9.570 1.302 0.567 1.00 87.50 191 ARG A N 1
ATOM 1589 C CA . ARG A 1 191 ? 9.876 0.454 1.723 1.00 87.50 191 ARG A CA 1
ATOM 1590 C C . ARG A 1 191 ? 9.389 1.083 3.025 1.00 87.50 191 ARG A C 1
ATOM 1592 O O . ARG A 1 191 ? 8.698 0.410 3.785 1.00 87.50 191 ARG A O 1
ATOM 1599 N N . GLU A 1 192 ? 9.708 2.349 3.263 1.00 91.00 192 GLU A N 1
ATOM 1600 C CA . GLU A 1 192 ? 9.268 3.088 4.451 1.00 91.00 192 GLU A CA 1
ATOM 1601 C C . GLU A 1 192 ? 7.740 3.119 4.551 1.00 91.00 192 GLU A C 1
ATOM 1603 O O . GLU A 1 192 ? 7.175 2.828 5.604 1.00 91.00 192 GLU A O 1
ATOM 1608 N N . SER A 1 193 ? 7.058 3.388 3.433 1.00 94.56 193 SER A N 1
ATOM 1609 C CA . SER A 1 193 ? 5.592 3.412 3.375 1.00 94.56 193 SER A CA 1
ATOM 1610 C C . SER A 1 193 ? 4.979 2.060 3.752 1.00 94.56 193 SER A C 1
ATOM 1612 O O . SER A 1 193 ? 3.992 2.007 4.485 1.00 94.56 193 SER A O 1
ATOM 1614 N N . ILE A 1 194 ? 5.581 0.956 3.294 1.00 92.75 194 ILE A N 1
ATOM 1615 C CA . ILE A 1 194 ? 5.167 -0.405 3.660 1.00 92.75 194 ILE A CA 1
ATOM 1616 C C . ILE A 1 194 ? 5.366 -0.653 5.156 1.00 92.75 194 ILE A C 1
ATOM 1618 O O . ILE A 1 194 ? 4.488 -1.218 5.804 1.00 92.75 194 ILE A O 1
ATOM 1622 N N . GLU A 1 195 ? 6.509 -0.256 5.714 1.00 93.25 195 GLU A N 1
ATOM 1623 C CA . GLU A 1 195 ? 6.807 -0.461 7.134 1.00 93.25 195 GLU A CA 1
ATOM 1624 C C . GLU A 1 195 ? 5.844 0.316 8.032 1.00 93.25 195 GLU A C 1
ATOM 1626 O O . GLU A 1 195 ? 5.252 -0.269 8.940 1.00 93.25 195 GLU A O 1
ATOM 1631 N N . ILE A 1 196 ? 5.588 1.586 7.712 1.00 96.88 196 ILE A N 1
ATOM 1632 C CA . ILE A 1 196 ? 4.608 2.411 8.426 1.00 96.88 196 ILE A CA 1
ATOM 1633 C C . ILE A 1 196 ? 3.205 1.805 8.322 1.00 96.88 196 ILE A C 1
ATOM 1635 O O . ILE A 1 196 ? 2.484 1.762 9.319 1.00 96.88 196 ILE A O 1
ATOM 1639 N N . LEU A 1 197 ? 2.813 1.309 7.145 1.00 96.88 197 LEU A N 1
ATOM 1640 C CA . LEU A 1 197 ? 1.508 0.685 6.931 1.00 96.88 197 LEU A CA 1
ATOM 1641 C C . LEU A 1 197 ? 1.332 -0.594 7.759 1.00 96.88 197 LEU A C 1
ATOM 1643 O O . LEU A 1 197 ? 0.272 -0.785 8.363 1.00 96.88 197 LEU A O 1
ATOM 1647 N N . ILE A 1 198 ? 2.353 -1.457 7.802 1.00 96.19 198 ILE A N 1
ATOM 1648 C CA . ILE A 1 198 ? 2.364 -2.663 8.642 1.00 96.19 198 ILE A CA 1
ATOM 1649 C C . ILE A 1 198 ? 2.188 -2.260 10.106 1.00 96.19 198 ILE A C 1
ATOM 1651 O O . ILE A 1 198 ? 1.293 -2.772 10.783 1.00 96.19 198 ILE A O 1
ATOM 1655 N N . ASP A 1 199 ? 3.006 -1.324 10.585 1.00 97.44 199 ASP A N 1
ATOM 1656 C CA . ASP A 1 199 ? 2.988 -0.902 11.981 1.00 97.44 199 ASP A CA 1
ATOM 1657 C C . ASP A 1 199 ? 1.643 -0.288 12.366 1.00 97.44 199 ASP A C 1
ATOM 1659 O O . ASP A 1 199 ? 1.036 -0.722 13.346 1.00 97.44 199 ASP A O 1
ATOM 1663 N N . PHE A 1 200 ? 1.144 0.658 11.566 1.00 98.31 200 PHE A N 1
ATOM 1664 C CA . PHE A 1 200 ? -0.156 1.295 11.760 1.00 98.31 200 PHE A CA 1
ATOM 1665 C C . PHE A 1 200 ? -1.279 0.256 11.830 1.00 98.31 200 PHE A C 1
ATOM 1667 O O . PHE A 1 200 ? -2.033 0.215 12.801 1.00 98.31 200 PHE A O 1
ATOM 1674 N N . SER A 1 201 ? -1.347 -0.645 10.847 1.00 97.81 201 SER A N 1
ATOM 1675 C CA . SER A 1 201 ? -2.398 -1.663 10.771 1.00 97.81 201 SER A CA 1
ATOM 1676 C C . SER A 1 201 ? -2.368 -2.614 11.975 1.00 97.81 201 SER A C 1
ATOM 1678 O O . SER A 1 201 ? -3.416 -2.937 12.541 1.00 97.81 201 SER A O 1
ATOM 1680 N N . SER A 1 202 ? -1.174 -3.035 12.413 1.00 97.50 202 SER A N 1
ATOM 1681 C CA . SER A 1 202 ? -1.004 -3.879 13.605 1.00 97.50 202 SER A CA 1
ATOM 1682 C C . SER A 1 202 ? -1.404 -3.140 14.883 1.00 97.50 202 SER A C 1
ATOM 1684 O O . SER A 1 202 ? -2.110 -3.694 15.725 1.00 97.50 202 SER A O 1
ATOM 1686 N N . GLU A 1 203 ? -0.943 -1.903 15.055 1.00 97.69 203 GLU A N 1
ATOM 1687 C CA . GLU A 1 203 ? -1.181 -1.107 16.259 1.00 97.69 203 GLU A CA 1
ATOM 1688 C C . GLU A 1 203 ? -2.652 -0.761 16.443 1.00 97.69 203 GLU A C 1
ATOM 1690 O O . GLU A 1 203 ? -3.188 -0.966 17.533 1.00 97.69 203 GLU A O 1
ATOM 1695 N N . VAL A 1 204 ? -3.315 -0.325 15.373 1.00 97.69 204 VAL A N 1
ATOM 1696 C CA . VAL A 1 204 ? -4.746 -0.016 15.373 1.00 97.69 204 VAL A CA 1
ATOM 1697 C C . VAL A 1 204 ? -5.571 -1.267 15.666 1.00 97.69 204 VAL A C 1
ATOM 1699 O O . VAL A 1 204 ? -6.424 -1.245 16.553 1.00 97.69 204 VAL A O 1
ATOM 1702 N N . SER A 1 205 ? -5.265 -2.393 15.014 1.00 95.75 205 SER A N 1
ATOM 1703 C CA . SER A 1 205 ? -5.966 -3.660 15.269 1.00 95.75 205 SER A CA 1
ATOM 1704 C C . SER A 1 205 ? -5.805 -4.119 16.722 1.00 95.75 205 SER A C 1
ATOM 1706 O O . SER A 1 205 ? -6.772 -4.520 17.368 1.00 95.75 205 SER A O 1
ATOM 1708 N N . LYS A 1 206 ? -4.591 -4.020 17.280 1.00 94.50 206 LYS A N 1
ATOM 1709 C CA . LYS A 1 206 ? -4.328 -4.344 18.692 1.00 94.50 206 LYS A CA 1
ATOM 1710 C C . LYS A 1 206 ? -5.045 -3.385 19.636 1.00 94.50 206 LYS A C 1
ATOM 1712 O O . LYS A 1 206 ? -5.544 -3.822 20.668 1.00 94.50 206 LYS A O 1
ATOM 1717 N N . HIS A 1 207 ? -5.078 -2.094 19.315 1.00 95.94 207 HIS A N 1
ATOM 1718 C CA . HIS A 1 207 ? -5.773 -1.089 20.111 1.00 95.94 207 HIS A CA 1
ATOM 1719 C C . HIS A 1 207 ? -7.269 -1.375 20.192 1.00 95.94 207 HIS A C 1
ATOM 1721 O O . HIS A 1 207 ? -7.816 -1.406 21.290 1.00 95.94 207 HIS A O 1
ATOM 1727 N N . TYR A 1 208 ? -7.889 -1.670 19.050 1.00 95.69 208 TYR A N 1
ATOM 1728 C CA . TYR A 1 208 ? -9.284 -2.079 18.974 1.00 95.69 208 TYR A CA 1
ATOM 1729 C C . TYR A 1 208 ? -9.556 -3.330 19.819 1.00 95.69 208 TYR A C 1
ATOM 1731 O O . TYR A 1 208 ? -10.431 -3.330 20.683 1.00 95.69 208 TYR A O 1
ATOM 1739 N N . LEU A 1 209 ? -8.748 -4.379 19.638 1.00 93.44 209 LEU A N 1
ATOM 1740 C CA . LEU A 1 209 ? -8.925 -5.664 20.320 1.00 93.44 209 LEU A CA 1
ATOM 1741 C C . LEU A 1 209 ? -8.734 -5.602 21.841 1.00 93.44 209 LEU A C 1
ATOM 1743 O O . LEU A 1 209 ? -9.342 -6.397 22.555 1.00 93.44 209 LEU A O 1
ATOM 1747 N N . LYS A 1 210 ? -7.945 -4.655 22.366 1.00 90.56 210 LYS A N 1
ATOM 1748 C CA . LYS A 1 210 ? -7.762 -4.483 23.821 1.00 90.56 210 LYS A CA 1
ATOM 1749 C C . LYS A 1 210 ? -9.069 -4.235 24.573 1.00 90.56 210 LYS A C 1
ATOM 1751 O O . LYS A 1 210 ? -9.144 -4.564 25.751 1.00 90.56 210 LYS A O 1
ATOM 1756 N N . ALA A 1 211 ? -10.090 -3.675 23.924 1.00 86.38 211 ALA A N 1
ATOM 1757 C CA . ALA A 1 211 ? -11.396 -3.483 24.553 1.00 86.38 211 ALA A CA 1
ATOM 1758 C C . ALA A 1 211 ? -12.150 -4.808 24.797 1.00 86.38 211 ALA A C 1
ATOM 1760 O O . ALA A 1 211 ? -13.062 -4.852 25.623 1.00 86.38 211 ALA A O 1
ATOM 1761 N N . PHE A 1 212 ? -11.755 -5.882 24.107 1.00 86.50 212 PHE A N 1
ATOM 1762 C CA . PHE A 1 212 ? -12.458 -7.168 24.071 1.00 86.50 212 PHE A CA 1
ATOM 1763 C C . PHE A 1 212 ? -11.648 -8.316 24.683 1.00 86.50 212 PHE A C 1
ATOM 1765 O O . PHE A 1 212 ? -12.226 -9.261 25.215 1.00 86.50 212 PHE A O 1
ATOM 1772 N N . CYS A 1 213 ? -10.319 -8.232 24.636 1.00 78.31 213 CYS A N 1
ATOM 1773 C CA . CYS A 1 213 ? -9.417 -9.191 25.264 1.00 78.31 213 CYS A CA 1
ATOM 1774 C C . CYS A 1 213 ? -9.155 -8.778 26.721 1.00 78.31 213 CYS A C 1
ATOM 1776 O O . CYS A 1 213 ? -8.294 -7.934 26.974 1.00 78.31 213 CYS A O 1
ATOM 1778 N N . LYS A 1 214 ? -9.917 -9.353 27.658 1.00 62.28 214 LYS A N 1
ATOM 1779 C CA . LYS A 1 214 ? -9.666 -9.282 29.106 1.00 62.28 214 LYS A CA 1
ATOM 1780 C C . LYS A 1 214 ? -8.992 -10.548 29.607 1.00 62.28 214 LYS A C 1
ATOM 1782 O O . LYS A 1 214 ? -9.350 -11.629 29.089 1.00 62.28 214 LYS A O 1
#

Secondary structure (DSSP, 8-state):
---PPP--HHHHS-TT-HHHHHHHHHHHHHHHHHHHHHHHTTS-S-HHHHHHHHHHHHHHHHHHHHHHHHHHHHHTT-HHHHHHHHHS-HHHHHHHHHHHTTSTTSTTHHHHHHHHHHHHHHSSPPPTT-HHHHHHHHHTTT------SSSS--HHHHHHHHHHHHHHTS-HHHHHS-SPP-HHHHHHHHHHHHHHHHHHHHHHHHHHHTTT--

Organism: NCBI:txid3151385

pLDDT: mean 83.63, std 14.38, range [39.84, 98.31]

Radius of gyration: 20.53 Å; chains: 1; bounding box: 48×41×59 Å